Protein AF-A0A397IQ13-F1 (afdb_monomer)

Solvent-accessible surface area (backbone atoms only — not comparable to full-atom values): 12446 Å² total; per-residue (Å²): 133,84,69,50,81,46,83,57,78,49,72,48,77,44,70,71,43,67,67,48,73,55,72,50,67,60,26,47,43,45,46,42,34,41,39,31,49,30,30,47,30,38,40,44,36,39,45,32,33,44,33,38,36,45,34,43,37,31,51,30,29,46,29,39,37,43,34,40,47,32,28,45,33,36,35,43,35,42,37,31,48,31,28,52,28,39,37,43,32,40,50,31,24,45,32,35,38,42,33,43,39,29,50,31,27,49,31,38,36,44,36,42,30,46,27,46,34,38,40,40,38,41,39,28,50,31,29,48,29,41,34,46,35,40,36,45,21,47,33,38,36,41,36,40,38,28,52,31,26,48,29,40,37,42,35,42,33,46,22,46,31,36,38,41,36,41,39,27,50,32,28,48,30,41,35,45,34,41,35,35,21,49,33,35,40,38,37,39,39,27,50,31,32,49,31,39,35,44,33,37,38,44,23,53,32,45,37,54,35,52,46,48,79,40,58,80,39,60,45,75,50,71,50,64,81,80,53,78,61,79,59,74,75,68,99,62,87,83,88,90,86,73,75,72,62,53,59,60,32,56,50,50,47,52,51,48,54,49,49,54,48,54,64,59,53,73,76,76,121

Secondary structure (DSSP, 8-state):
----------EEEEEEEEEEEEEESS-SEEE-EEEEEEEEEEEEEE-S-SEEE--EEEEEEEEEEEEESSEEEEE--EEEEEEEEEE--BSSEEEEEE-EEEEEEEEEE--EEEEEEEEEEEEEEEEEEEE--EEEEEEEEEEEEEEEEEEEE--EEEEEEEEEEEEEEEEEEEE--EEEEEEEEEEEEEEEEEEEEE-EES-SEEEEEEEEEEEEEEEE--BS-SEE-----SS-------SHHHHHHHHHHHHHHHHHHHHHHTT--

pLDDT: mean 75.39, std 17.6, range [30.2, 96.25]

Organism: NCBI:txid1348612

Structure (mmCIF, N/CA/C/O backbone):
data_AF-A0A397IQ13-F1
#
_entry.id   AF-A0A397IQ13-F1
#
loop_
_atom_site.group_PDB
_atom_site.id
_atom_site.type_symbol
_atom_site.label_atom_id
_atom_site.label_alt_id
_atom_site.label_comp_id
_atom_site.label_asym_id
_atom_site.label_entity_id
_atom_site.label_seq_id
_atom_site.pdbx_PDB_ins_code
_atom_site.Cartn_x
_atom_site.Cartn_y
_atom_site.Cartn_z
_atom_site.occupancy
_atom_site.B_iso_or_equiv
_atom_site.auth_seq_id
_atom_site.auth_comp_id
_atom_site.auth_asym_id
_atom_site.auth_atom_id
_atom_site.pdbx_PDB_model_num
ATOM 1 N N . MET A 1 1 ? 31.324 -14.480 13.836 1.00 34.31 1 MET A N 1
ATOM 2 C CA . MET A 1 1 ? 31.758 -13.918 12.537 1.00 34.31 1 MET A CA 1
ATOM 3 C C . MET A 1 1 ? 31.784 -12.412 12.698 1.00 34.31 1 MET A C 1
ATOM 5 O O . MET A 1 1 ? 30.753 -11.866 13.058 1.00 34.31 1 MET A O 1
ATOM 9 N N . SER A 1 2 ? 32.939 -11.759 12.556 1.00 32.41 2 SER A N 1
ATOM 10 C CA . SER A 1 2 ? 33.020 -10.298 12.670 1.00 32.41 2 SER A CA 1
ATOM 11 C C . SER A 1 2 ? 32.384 -9.666 11.431 1.00 32.41 2 SER A C 1
ATOM 13 O O . SER A 1 2 ? 32.898 -9.872 10.328 1.00 32.41 2 SER A O 1
ATOM 15 N N . CYS A 1 3 ? 31.282 -8.930 11.594 1.00 36.88 3 CYS A N 1
ATOM 16 C CA . CYS A 1 3 ? 30.814 -8.016 10.554 1.00 36.88 3 CYS A CA 1
ATOM 17 C C . CYS A 1 3 ? 31.959 -7.044 10.256 1.00 36.88 3 CYS A C 1
ATOM 19 O O . CYS A 1 3 ? 32.481 -6.404 11.167 1.00 36.88 3 CYS A O 1
ATOM 21 N N . LYS A 1 4 ? 32.406 -6.997 9.001 1.00 39.75 4 LYS A N 1
ATOM 22 C CA . LYS A 1 4 ? 33.283 -5.918 8.552 1.00 39.75 4 LYS A CA 1
ATOM 23 C C . LYS A 1 4 ? 32.436 -4.648 8.456 1.00 39.75 4 LYS A C 1
ATOM 25 O O . LYS A 1 4 ? 31.264 -4.714 8.089 1.00 39.75 4 LYS A O 1
ATOM 30 N N . GLU A 1 5 ? 33.030 -3.507 8.777 1.00 38.97 5 GLU A N 1
ATOM 31 C CA . GLU A 1 5 ? 32.502 -2.202 8.382 1.00 38.97 5 GLU A CA 1
ATOM 32 C C . GLU A 1 5 ? 32.547 -2.114 6.847 1.00 38.97 5 GLU A C 1
ATOM 34 O O . GLU A 1 5 ? 33.545 -1.689 6.272 1.00 38.97 5 GLU A O 1
ATOM 39 N 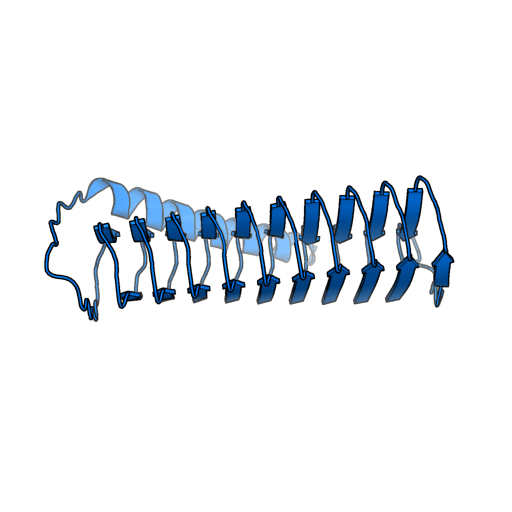N . CYS A 1 6 ? 31.497 -2.565 6.158 1.00 42.38 6 CYS A N 1
ATOM 40 C CA . CYS A 1 6 ? 31.242 -2.114 4.793 1.00 42.38 6 CYS A CA 1
ATOM 41 C C . CYS A 1 6 ? 30.723 -0.679 4.909 1.00 42.38 6 CYS A C 1
ATOM 43 O O . CYS A 1 6 ? 29.552 -0.462 5.189 1.00 42.38 6 CYS A O 1
ATOM 45 N N . TYR A 1 7 ? 31.614 0.306 4.795 1.00 43.72 7 TYR A N 1
ATOM 46 C CA . TYR A 1 7 ? 31.248 1.715 4.626 1.00 43.72 7 TYR A CA 1
ATOM 47 C C . TYR A 1 7 ? 31.183 2.010 3.121 1.00 43.72 7 TYR A C 1
ATOM 49 O O . TYR A 1 7 ? 31.922 2.842 2.597 1.00 43.72 7 TYR A O 1
ATOM 57 N N . GLU A 1 8 ? 30.371 1.249 2.393 1.00 48.31 8 GLU A N 1
ATOM 58 C CA . GLU A 1 8 ? 30.240 1.376 0.943 1.00 48.31 8 GLU A CA 1
ATOM 59 C C . GLU A 1 8 ? 29.097 2.355 0.653 1.00 48.31 8 GLU A C 1
ATOM 61 O O . GLU A 1 8 ? 27.919 2.030 0.716 1.00 48.31 8 GLU A O 1
ATOM 66 N N . ARG A 1 9 ? 29.457 3.623 0.407 1.00 52.84 9 ARG A N 1
ATOM 67 C CA . ARG A 1 9 ? 28.566 4.571 -0.276 1.00 52.84 9 ARG A CA 1
ATOM 68 C C . ARG A 1 9 ? 28.577 4.216 -1.756 1.00 52.84 9 ARG A C 1
ATOM 70 O O . ARG A 1 9 ? 29.294 4.853 -2.530 1.00 52.84 9 ARG A O 1
ATOM 77 N N . GLU A 1 10 ? 27.814 3.208 -2.138 1.00 60.75 10 GLU A N 1
ATOM 78 C CA . GLU A 1 10 ? 27.641 2.869 -3.543 1.00 60.75 10 GLU A CA 1
ATOM 79 C C . GLU A 1 10 ? 26.437 3.634 -4.088 1.00 60.75 10 GLU A C 1
ATOM 81 O O . GLU A 1 10 ? 25.304 3.518 -3.624 1.00 60.75 10 GLU A O 1
ATOM 86 N N . ARG A 1 11 ? 26.732 4.548 -5.018 1.00 69.06 11 ARG A N 1
ATOM 87 C CA . ARG A 1 11 ? 25.726 5.269 -5.788 1.00 69.06 11 ARG A CA 1
ATOM 88 C C . ARG A 1 11 ? 25.732 4.688 -7.185 1.00 69.06 11 ARG A C 1
ATOM 90 O O . ARG A 1 11 ? 26.715 4.857 -7.907 1.00 69.06 11 ARG A O 1
ATOM 97 N N . ILE A 1 12 ? 24.628 4.075 -7.571 1.00 73.38 12 ILE A N 1
ATOM 98 C CA . ILE A 1 12 ? 24.448 3.552 -8.920 1.00 73.38 12 ILE A CA 1
ATOM 99 C C . ILE A 1 12 ? 23.629 4.554 -9.695 1.00 73.38 12 ILE A C 1
ATOM 101 O O . ILE A 1 12 ? 22.568 4.981 -9.252 1.00 73.38 12 ILE A O 1
ATOM 105 N N . SER A 1 13 ? 24.148 4.946 -10.852 1.00 78.44 13 SER A N 1
ATOM 106 C CA . SER A 1 13 ? 23.435 5.792 -11.793 1.00 78.44 13 SER A CA 1
ATOM 107 C C . SER A 1 13 ? 23.392 5.099 -13.149 1.00 78.44 13 SER A C 1
ATOM 109 O O . SER A 1 13 ? 24.434 4.702 -13.673 1.00 78.44 13 SER A O 1
ATOM 111 N N . CYS A 1 14 ? 22.190 4.917 -13.692 1.00 75.88 14 CYS A N 1
ATOM 112 C CA . CYS A 1 14 ? 21.947 4.229 -14.957 1.00 75.88 14 CYS A CA 1
ATOM 113 C C . CYS A 1 14 ? 20.937 4.970 -15.831 1.00 75.88 14 CYS A C 1
ATOM 115 O O . CYS A 1 14 ? 19.880 5.395 -15.375 1.00 75.88 14 CYS A O 1
ATOM 117 N N . ASP A 1 15 ? 21.220 5.053 -17.130 1.00 74.38 15 ASP A N 1
ATOM 118 C CA . ASP A 1 15 ? 20.269 5.618 -18.093 1.00 74.38 15 ASP A CA 1
ATOM 119 C C . ASP A 1 15 ? 19.261 4.576 -18.593 1.00 74.38 15 ASP A C 1
ATOM 121 O O . ASP A 1 15 ? 18.071 4.853 -18.719 1.00 74.38 15 ASP A O 1
ATOM 125 N N . SER A 1 16 ? 19.727 3.358 -18.884 1.00 80.19 16 SER A N 1
ATOM 126 C CA . SER A 1 16 ? 18.872 2.247 -19.299 1.00 80.19 16 SER A CA 1
ATOM 127 C C . SER A 1 16 ? 19.499 0.916 -18.890 1.00 80.19 16 SER A C 1
ATOM 129 O O . SER A 1 16 ? 20.594 0.591 -19.348 1.00 80.19 16 SER A O 1
ATOM 131 N N . CYS A 1 17 ? 18.811 0.119 -18.074 1.00 77.12 17 CYS A N 1
ATOM 132 C CA . CYS A 1 17 ? 19.262 -1.218 -17.674 1.00 77.12 17 CYS A CA 1
ATOM 133 C C . CYS A 1 17 ? 18.112 -2.234 -17.706 1.00 77.12 17 CYS A C 1
ATOM 135 O O . CYS A 1 17 ? 16.947 -1.883 -17.572 1.00 77.12 17 CYS A O 1
ATOM 137 N N . ASN A 1 18 ? 18.420 -3.522 -17.861 1.00 75.25 18 ASN A N 1
ATOM 138 C CA . ASN A 1 18 ? 17.416 -4.558 -17.585 1.00 75.25 18 ASN A CA 1
ATOM 139 C C . ASN A 1 18 ? 17.254 -4.758 -16.071 1.00 75.25 18 ASN A C 1
ATOM 141 O O . ASN A 1 18 ? 16.142 -4.885 -15.569 1.00 75.25 18 ASN A O 1
ATOM 145 N N . ARG A 1 19 ? 18.363 -4.759 -15.330 1.00 75.50 19 ARG A N 1
ATOM 146 C CA . ARG A 1 19 ? 18.368 -4.920 -13.879 1.00 75.50 19 ARG A CA 1
ATOM 147 C C . ARG A 1 19 ? 19.407 -4.006 -13.261 1.00 75.50 19 ARG A C 1
ATOM 149 O O . ARG A 1 19 ? 20.547 -4.002 -13.722 1.00 75.50 19 ARG A O 1
ATOM 156 N N . CYS A 1 20 ? 18.994 -3.278 -12.240 1.00 70.75 20 CYS A N 1
ATOM 157 C CA . CYS A 1 20 ? 19.841 -2.440 -11.417 1.00 70.75 20 CYS A CA 1
ATOM 158 C C . CYS A 1 20 ? 19.629 -2.876 -9.971 1.00 70.75 20 CYS A C 1
ATOM 160 O O . CYS A 1 20 ? 18.503 -2.823 -9.487 1.00 70.75 20 CYS A O 1
ATOM 162 N N . GLN A 1 21 ? 20.661 -3.453 -9.360 1.00 72.12 21 GLN A N 1
ATOM 163 C CA . GLN A 1 21 ? 20.509 -4.150 -8.091 1.00 72.12 21 GLN A CA 1
ATOM 164 C C . GLN A 1 21 ? 21.779 -4.129 -7.266 1.00 72.12 21 GLN A C 1
ATOM 166 O O . GLN A 1 21 ? 22.820 -4.535 -7.787 1.00 72.12 21 GLN A O 1
ATOM 171 N N . GLU A 1 22 ? 21.624 -3.833 -5.980 1.00 68.56 22 GLU A N 1
ATOM 172 C CA . GLU A 1 22 ? 22.616 -4.089 -4.946 1.00 68.56 22 GLU A CA 1
ATOM 173 C C . GLU A 1 22 ? 22.152 -5.069 -3.876 1.00 68.56 22 GLU A C 1
ATOM 175 O O . GLU A 1 22 ? 20.970 -5.370 -3.685 1.00 68.56 22 GLU A O 1
ATOM 180 N N . HIS A 1 23 ? 23.150 -5.674 -3.234 1.00 67.88 23 HIS A N 1
ATOM 181 C CA . HIS A 1 23 ? 22.960 -6.750 -2.274 1.00 67.88 23 HIS A CA 1
ATOM 182 C C . HIS A 1 23 ? 23.942 -6.652 -1.094 1.00 67.88 23 HIS A C 1
ATOM 184 O O . HIS A 1 23 ? 24.990 -7.315 -1.112 1.00 67.88 23 HIS A O 1
ATOM 190 N N . CYS A 1 24 ? 23.577 -5.979 0.006 1.00 65.12 24 CYS A N 1
ATOM 191 C CA . CYS A 1 24 ? 24.320 -6.135 1.264 1.00 65.12 24 CYS A CA 1
ATOM 192 C C . CYS A 1 24 ? 23.915 -7.428 2.005 1.00 65.12 24 CYS A C 1
ATOM 194 O O . CYS A 1 24 ? 22.771 -7.641 2.406 1.00 65.12 24 CYS A O 1
ATOM 196 N N . ARG A 1 25 ? 24.882 -8.322 2.272 1.00 60.12 25 ARG A N 1
ATOM 197 C CA . ARG A 1 25 ? 24.630 -9.555 3.054 1.00 60.12 25 ARG A CA 1
ATOM 198 C C . ARG A 1 25 ? 24.791 -9.394 4.569 1.00 60.12 25 ARG A C 1
ATOM 200 O O . ARG A 1 25 ? 23.992 -9.973 5.296 1.00 60.12 25 ARG A O 1
ATOM 207 N N . CYS A 1 26 ? 25.831 -8.692 5.027 1.00 59.75 26 CYS A N 1
ATOM 208 C CA . CYS A 1 26 ? 26.121 -8.421 6.444 1.00 59.75 26 CYS A CA 1
ATOM 209 C C . CYS A 1 26 ? 26.986 -7.153 6.564 1.00 59.75 26 CYS A C 1
ATOM 211 O O . CYS A 1 26 ? 28.191 -7.223 6.311 1.00 59.75 26 CYS A O 1
ATOM 213 N N . CYS A 1 27 ? 26.406 -6.037 6.997 1.00 64.69 27 CYS A N 1
ATOM 214 C CA . CYS A 1 27 ? 27.096 -4.755 7.177 1.00 64.69 27 CYS A CA 1
ATOM 215 C C . CYS A 1 27 ? 26.746 -4.147 8.547 1.00 64.69 27 CYS A C 1
ATOM 217 O O . CYS A 1 27 ? 25.734 -4.496 9.135 1.00 64.69 27 CYS A O 1
ATOM 219 N N . ILE A 1 28 ? 27.580 -3.267 9.112 1.00 64.19 28 ILE A N 1
ATOM 220 C CA . ILE A 1 28 ? 27.149 -2.481 10.290 1.00 64.19 28 ILE A CA 1
ATOM 221 C C . ILE A 1 28 ? 26.181 -1.391 9.819 1.00 64.19 28 ILE A C 1
ATOM 223 O O . ILE A 1 28 ? 25.089 -1.255 10.363 1.00 64.19 28 ILE A O 1
ATOM 227 N N . LYS A 1 29 ? 26.554 -0.678 8.752 1.00 69.62 29 LYS A N 1
ATOM 228 C CA . LYS A 1 29 ? 25.729 0.338 8.101 1.00 69.62 29 LYS A CA 1
ATOM 229 C C . LYS A 1 29 ? 25.641 0.052 6.605 1.00 69.62 29 LYS A C 1
ATOM 231 O O . LYS A 1 29 ? 26.678 -0.161 5.988 1.00 69.62 29 LYS A O 1
ATOM 236 N N . CYS A 1 30 ? 24.439 0.064 6.047 1.00 70.44 30 CYS A N 1
ATOM 237 C CA . CYS A 1 30 ? 24.167 0.086 4.611 1.00 70.44 30 CYS A CA 1
ATOM 238 C C . CYS A 1 30 ? 23.636 1.482 4.262 1.00 70.44 30 CYS A C 1
ATOM 240 O O . CYS A 1 30 ? 22.788 2.012 4.980 1.00 70.44 30 CYS A O 1
ATOM 242 N N . ASN A 1 31 ? 24.184 2.112 3.225 1.00 75.50 31 ASN A N 1
ATOM 243 C CA . ASN A 1 31 ? 23.712 3.406 2.737 1.00 75.50 31 ASN A CA 1
ATOM 244 C C . ASN A 1 31 ? 23.807 3.428 1.209 1.00 75.50 31 ASN A C 1
ATOM 246 O O . ASN A 1 31 ? 24.732 4.025 0.640 1.00 75.50 31 ASN A O 1
ATOM 250 N N . GLU A 1 32 ? 22.857 2.750 0.584 1.00 75.81 32 GLU A N 1
ATOM 251 C CA . GLU A 1 32 ? 22.798 2.500 -0.851 1.00 75.81 32 GLU A CA 1
ATOM 252 C C . GLU A 1 32 ? 21.866 3.514 -1.534 1.00 75.81 32 GLU A C 1
ATOM 254 O O . GLU A 1 32 ? 20.919 4.047 -0.944 1.00 75.81 32 GLU A O 1
ATOM 259 N N . ARG A 1 33 ? 22.199 3.885 -2.774 1.00 82.31 33 ARG A N 1
ATOM 260 C CA . ARG A 1 33 ? 21.382 4.809 -3.568 1.00 82.31 33 ARG A CA 1
ATOM 261 C C . ARG A 1 33 ? 21.412 4.425 -5.036 1.00 82.31 33 ARG A C 1
ATOM 263 O O . ARG A 1 33 ? 22.447 4.576 -5.690 1.00 82.31 33 ARG A O 1
ATOM 270 N N . VAL A 1 34 ? 20.249 4.084 -5.574 1.00 81.12 34 VAL A N 1
ATOM 271 C CA . VAL A 1 34 ? 20.057 3.796 -6.997 1.00 81.12 34 VAL A CA 1
ATOM 272 C C . VAL A 1 34 ? 19.310 4.945 -7.657 1.00 81.12 34 VAL A C 1
ATOM 274 O O . VAL A 1 34 ? 18.259 5.380 -7.196 1.00 81.12 34 VAL A O 1
ATOM 277 N N . GLU A 1 35 ? 19.856 5.452 -8.754 1.00 83.06 35 GLU A N 1
ATOM 278 C CA . GLU A 1 35 ? 19.228 6.446 -9.620 1.00 83.06 35 GLU A CA 1
ATOM 279 C C . GLU A 1 35 ? 19.152 5.881 -11.037 1.00 83.06 35 GLU A C 1
ATOM 281 O O . GLU A 1 35 ? 20.184 5.718 -11.690 1.00 83.06 35 GLU A O 1
ATOM 286 N N . CYS A 1 36 ? 17.948 5.580 -11.527 1.00 79.62 36 CYS A N 1
ATOM 287 C CA . CYS A 1 36 ? 17.777 5.024 -12.866 1.00 79.62 36 CYS A CA 1
ATOM 288 C C . CYS A 1 36 ? 16.728 5.738 -13.712 1.00 79.62 36 CYS A C 1
ATOM 290 O O . CYS A 1 36 ? 15.579 5.860 -13.310 1.00 79.62 36 CYS A O 1
ATOM 292 N N . ASN A 1 37 ? 17.065 6.111 -14.943 1.00 78.50 37 ASN A N 1
ATOM 293 C CA . ASN A 1 37 ? 16.077 6.711 -15.845 1.00 78.50 37 ASN A CA 1
ATOM 294 C C . ASN A 1 37 ? 15.114 5.644 -16.403 1.00 78.50 37 ASN A C 1
ATOM 296 O O . ASN A 1 37 ? 13.899 5.825 -16.412 1.00 78.50 37 ASN A O 1
ATOM 300 N N . ARG A 1 38 ? 15.623 4.489 -16.843 1.00 80.81 38 ARG A N 1
ATOM 301 C CA . ARG A 1 38 ? 14.774 3.375 -17.289 1.00 80.81 38 ARG A CA 1
ATOM 302 C C . ARG A 1 38 ? 15.345 2.031 -16.852 1.00 80.81 38 ARG A C 1
ATOM 304 O O . ARG A 1 38 ? 16.430 1.653 -17.289 1.00 80.81 38 ARG A O 1
ATOM 311 N N . CYS A 1 39 ? 14.604 1.277 -16.051 1.00 78.50 39 CYS A N 1
ATOM 312 C CA . CYS A 1 39 ? 14.952 -0.103 -15.720 1.00 78.50 39 CYS A CA 1
ATOM 313 C C . CYS A 1 39 ? 13.784 -1.046 -16.013 1.00 78.50 39 CYS A C 1
ATOM 315 O O . CYS A 1 39 ? 12.639 -0.626 -16.031 1.00 78.50 39 CYS A O 1
ATOM 317 N N . TYR A 1 40 ? 14.035 -2.330 -16.261 1.00 78.69 40 TYR A N 1
ATOM 318 C CA . TYR A 1 40 ? 12.954 -3.318 -16.124 1.00 78.69 40 TYR A CA 1
ATOM 319 C C . TYR A 1 40 ? 12.781 -3.677 -14.639 1.00 78.69 40 TYR A C 1
ATOM 321 O O . TYR A 1 40 ? 11.670 -3.741 -14.126 1.00 78.69 40 TYR A O 1
ATOM 329 N N . THR A 1 41 ? 13.894 -3.827 -13.917 1.00 82.06 41 THR A N 1
ATOM 330 C CA . THR A 1 41 ? 13.928 -4.115 -12.474 1.00 82.06 41 THR A CA 1
ATOM 331 C C . THR A 1 41 ? 14.954 -3.232 -11.769 1.00 82.06 41 THR A C 1
ATOM 333 O O . THR A 1 41 ? 16.106 -3.166 -12.203 1.00 82.06 41 THR A O 1
ATOM 336 N N . CYS A 1 42 ? 14.538 -2.581 -10.689 1.00 78.06 42 CYS A N 1
ATOM 337 C CA . CYS A 1 42 ? 15.383 -1.852 -9.753 1.00 78.06 42 CYS A CA 1
ATOM 338 C C . CYS A 1 42 ? 15.165 -2.470 -8.359 1.00 78.06 42 CYS A C 1
ATOM 340 O O . CYS A 1 42 ? 14.046 -2.422 -7.856 1.00 78.06 42 CYS A O 1
ATOM 342 N N . GLU A 1 43 ? 16.173 -3.131 -7.788 1.00 78.75 43 GLU A N 1
ATOM 343 C CA . GLU A 1 43 ? 16.021 -3.962 -6.581 1.00 78.75 43 GLU A CA 1
ATOM 344 C C . GLU A 1 43 ? 17.190 -3.783 -5.611 1.00 78.75 43 GLU A C 1
ATOM 346 O O . GLU A 1 43 ? 18.292 -4.209 -5.939 1.00 78.75 43 GLU A O 1
ATOM 351 N N . GLU A 1 44 ? 16.943 -3.296 -4.401 1.00 75.62 44 GLU A N 1
ATOM 352 C CA . GLU A 1 44 ? 17.937 -3.305 -3.321 1.00 75.62 44 GLU A CA 1
ATOM 353 C C . GLU A 1 44 ? 17.561 -4.387 -2.306 1.00 75.62 44 GLU A C 1
ATOM 355 O O . GLU A 1 44 ? 16.390 -4.534 -1.947 1.00 75.62 44 GLU A O 1
ATOM 360 N N . HIS A 1 45 ? 18.530 -5.201 -1.873 1.00 75.31 45 HIS A N 1
ATOM 361 C CA . HIS A 1 45 ? 18.282 -6.144 -0.783 1.00 75.31 45 HIS A CA 1
ATOM 362 C C . HIS A 1 45 ? 19.383 -6.113 0.280 1.00 75.31 45 HIS A C 1
ATOM 364 O O . HIS A 1 45 ? 20.514 -6.558 0.043 1.00 75.31 45 HIS A O 1
ATOM 370 N N . CYS A 1 46 ? 19.005 -5.771 1.511 1.00 70.50 46 CYS A N 1
ATOM 371 C CA . CYS A 1 46 ? 19.858 -5.889 2.684 1.00 70.50 46 CYS A CA 1
ATOM 372 C C . CYS A 1 46 ? 19.409 -7.036 3.597 1.00 70.50 46 CYS A C 1
ATOM 374 O O . CYS A 1 46 ? 18.302 -7.073 4.135 1.00 70.50 46 CYS A O 1
ATOM 376 N N . ARG A 1 47 ? 20.292 -8.016 3.820 1.00 69.31 47 ARG A N 1
ATOM 377 C CA . ARG A 1 47 ? 19.961 -9.187 4.649 1.00 69.31 47 ARG A CA 1
ATOM 378 C C . ARG A 1 47 ? 20.136 -8.935 6.151 1.00 69.31 47 ARG A C 1
ATOM 380 O O . ARG A 1 47 ? 19.271 -9.330 6.926 1.00 69.31 47 ARG A O 1
ATOM 387 N N . CYS A 1 48 ? 21.263 -8.362 6.571 1.00 68.31 48 CYS A N 1
ATOM 388 C CA . CYS A 1 48 ? 21.586 -8.161 7.986 1.00 68.31 48 CYS A CA 1
ATOM 389 C C . CYS A 1 48 ? 22.391 -6.874 8.198 1.00 68.31 48 CYS A C 1
ATOM 391 O O . CYS A 1 48 ? 23.538 -6.800 7.743 1.00 68.31 48 CYS A O 1
ATOM 393 N N . CYS A 1 49 ? 21.849 -5.922 8.960 1.00 70.25 49 CYS A N 1
ATOM 394 C CA . CYS A 1 49 ? 22.563 -4.702 9.326 1.00 70.25 49 CYS A CA 1
ATOM 395 C C . CYS A 1 49 ? 22.244 -4.160 10.727 1.00 70.25 49 CYS A C 1
ATOM 397 O O . CYS A 1 49 ? 21.310 -4.622 11.374 1.00 70.25 49 CYS A O 1
ATOM 399 N N . GLU A 1 50 ? 23.018 -3.204 11.251 1.00 75.25 50 GLU A N 1
ATOM 400 C CA . GLU A 1 50 ? 22.518 -2.393 12.373 1.00 75.25 50 GLU A CA 1
ATOM 401 C C . GLU A 1 50 ? 21.652 -1.255 11.836 1.00 75.25 50 GLU A C 1
ATOM 403 O O . GLU A 1 50 ? 20.524 -1.084 12.290 1.00 75.25 50 GLU A O 1
ATOM 408 N N . GLU A 1 51 ? 22.148 -0.534 10.836 1.00 81.44 51 GLU A N 1
ATOM 409 C CA . GLU A 1 51 ? 21.452 0.583 10.197 1.00 81.44 51 GLU A CA 1
ATOM 410 C C . GLU A 1 51 ? 21.415 0.381 8.674 1.00 81.44 51 GLU A C 1
ATOM 412 O O . GLU A 1 51 ? 22.465 0.192 8.058 1.00 81.44 51 GLU A O 1
ATOM 417 N N . CYS A 1 52 ? 20.232 0.423 8.063 1.00 80.75 52 CYS A N 1
ATOM 418 C CA . CYS A 1 52 ? 20.035 0.396 6.611 1.00 80.75 52 CYS A CA 1
ATOM 419 C C . CYS A 1 52 ? 19.350 1.692 6.184 1.00 80.75 52 CYS A C 1
ATOM 421 O O . CYS A 1 52 ? 18.342 2.090 6.768 1.00 80.75 52 CYS A O 1
ATOM 423 N N . TYR A 1 53 ? 19.937 2.345 5.187 1.00 83.56 53 TYR A N 1
ATOM 424 C CA . TYR A 1 53 ? 19.392 3.507 4.507 1.00 83.56 53 TYR A CA 1
ATOM 425 C C . TYR A 1 53 ? 19.429 3.228 3.008 1.00 83.56 53 TYR A C 1
ATOM 427 O O . TYR A 1 53 ? 20.472 3.394 2.374 1.00 83.56 53 TYR A O 1
ATOM 435 N N . GLU A 1 54 ? 18.305 2.805 2.454 1.00 81.00 54 GLU A N 1
ATOM 436 C CA . GLU A 1 54 ? 18.152 2.515 1.032 1.00 81.00 54 GLU A CA 1
ATOM 437 C C . GLU A 1 54 ? 17.333 3.630 0.377 1.00 81.00 54 GLU A C 1
ATOM 439 O O . GLU A 1 54 ? 16.505 4.303 1.002 1.00 81.00 54 GLU A O 1
ATOM 444 N N . ARG A 1 55 ? 17.683 3.950 -0.870 1.00 86.50 55 ARG A N 1
ATOM 445 C CA . ARG A 1 55 ? 16.912 4.897 -1.670 1.00 86.50 55 ARG A CA 1
ATOM 446 C C . ARG A 1 55 ? 17.003 4.555 -3.142 1.00 86.50 55 ARG A C 1
ATOM 448 O O . ARG A 1 55 ? 18.022 4.845 -3.782 1.00 86.50 55 ARG A O 1
ATOM 455 N N . ILE A 1 56 ? 15.893 4.110 -3.703 1.00 84.81 56 ILE A N 1
ATOM 456 C CA . ILE A 1 56 ? 15.697 3.996 -5.144 1.00 84.81 56 ILE A CA 1
ATOM 457 C C . ILE A 1 56 ? 14.991 5.248 -5.681 1.00 84.81 56 ILE A C 1
ATOM 459 O O . ILE A 1 56 ? 13.952 5.683 -5.192 1.00 84.81 56 ILE A O 1
ATOM 463 N N . SER A 1 57 ? 15.541 5.833 -6.741 1.00 87.75 57 SER A N 1
ATOM 464 C CA . SER A 1 57 ? 14.893 6.866 -7.549 1.00 87.75 57 SER A CA 1
ATOM 465 C C . SER A 1 57 ? 14.850 6.397 -8.997 1.00 87.75 57 SER A C 1
ATOM 467 O O . SER A 1 57 ? 15.907 6.197 -9.599 1.00 87.75 57 SER A O 1
ATOM 469 N N . CYS A 1 58 ? 13.658 6.242 -9.574 1.00 83.81 58 CYS A N 1
ATOM 470 C CA . CYS A 1 58 ? 13.512 5.791 -10.955 1.00 83.81 58 CYS A CA 1
ATOM 471 C C . CYS A 1 58 ? 12.487 6.590 -11.771 1.00 83.81 58 CYS A C 1
ATOM 473 O O . CYS A 1 58 ? 11.364 6.777 -11.322 1.00 83.81 58 CYS A O 1
ATOM 475 N N . ASP A 1 59 ? 12.808 7.007 -12.999 1.00 86.75 59 ASP A N 1
ATOM 476 C CA . ASP A 1 59 ? 11.791 7.654 -13.846 1.00 86.75 59 ASP A CA 1
ATOM 477 C C . ASP A 1 59 ? 10.785 6.633 -14.405 1.00 86.75 59 ASP A C 1
ATOM 479 O O . ASP A 1 59 ? 9.588 6.908 -14.465 1.00 86.75 59 ASP A O 1
ATOM 483 N N . SER A 1 60 ? 11.246 5.450 -14.821 1.00 86.31 60 SER A N 1
ATOM 484 C CA . SER A 1 60 ? 10.387 4.386 -15.346 1.00 86.31 60 SER A CA 1
ATOM 485 C C . SER A 1 60 ? 10.956 3.000 -15.036 1.00 86.31 60 SER A C 1
ATOM 487 O O . SER A 1 60 ? 12.031 2.654 -15.533 1.00 86.31 60 SER A O 1
ATOM 489 N N . CYS A 1 61 ? 10.212 2.189 -14.280 1.00 85.31 61 CYS A N 1
ATOM 490 C CA . CYS A 1 61 ? 10.534 0.784 -14.020 1.00 85.31 61 CYS A CA 1
ATOM 491 C C . CYS A 1 61 ? 9.333 -0.135 -14.259 1.00 85.31 61 CYS A C 1
ATOM 493 O O . CYS A 1 61 ? 8.205 0.296 -14.095 1.00 85.31 61 CYS A O 1
ATOM 495 N N . ASP A 1 62 ? 9.522 -1.412 -14.591 1.00 87.50 62 ASP A N 1
ATOM 496 C CA . ASP A 1 62 ? 8.403 -2.363 -14.453 1.00 87.50 62 ASP A CA 1
ATOM 497 C C . ASP A 1 62 ? 8.297 -2.781 -12.976 1.00 87.50 62 ASP A C 1
ATOM 499 O O . ASP A 1 62 ? 7.209 -2.923 -12.420 1.00 87.50 62 ASP A O 1
ATOM 503 N N . ARG A 1 63 ? 9.442 -2.943 -12.298 1.00 86.88 63 ARG A N 1
ATOM 504 C CA . ARG A 1 63 ? 9.507 -3.276 -10.870 1.00 86.88 63 ARG A CA 1
ATOM 505 C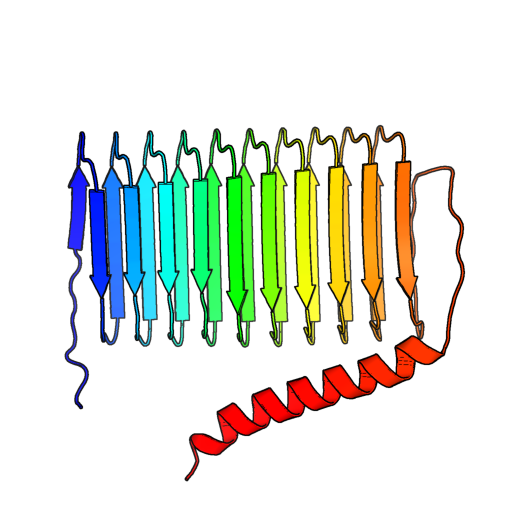 C . ARG A 1 63 ? 10.553 -2.452 -10.138 1.00 86.88 63 ARG A C 1
ATOM 507 O O . ARG A 1 63 ? 11.713 -2.443 -10.546 1.00 86.88 63 ARG A O 1
ATOM 514 N N . CYS A 1 64 ? 10.148 -1.854 -9.028 1.00 85.81 64 CYS A N 1
ATOM 515 C CA . CYS A 1 64 ? 11.015 -1.178 -8.076 1.00 85.81 64 CYS A CA 1
ATOM 516 C C . CYS A 1 64 ? 10.792 -1.801 -6.688 1.00 85.81 64 CYS A C 1
ATOM 518 O O . CYS A 1 64 ? 9.661 -1.793 -6.203 1.00 85.81 64 CYS A O 1
ATOM 520 N N . GLN A 1 65 ? 11.819 -2.413 -6.095 1.00 85.44 65 GLN A N 1
ATOM 521 C CA . GLN A 1 65 ? 11.695 -3.151 -4.834 1.00 85.44 65 GLN A CA 1
ATOM 522 C C . GLN A 1 65 ? 12.842 -2.846 -3.865 1.00 85.44 65 GLN A C 1
ATOM 524 O O . GLN A 1 65 ? 14.000 -2.888 -4.269 1.00 85.44 65 GLN A O 1
ATOM 529 N N . GLU A 1 66 ? 12.521 -2.619 -2.597 1.00 83.19 66 GLU A N 1
ATOM 530 C CA . GLU A 1 66 ? 13.481 -2.630 -1.484 1.00 83.19 66 GLU A CA 1
ATOM 531 C C . GLU A 1 66 ? 13.117 -3.790 -0.540 1.00 83.19 66 GLU A C 1
ATOM 533 O O . GLU A 1 66 ? 11.950 -4.188 -0.429 1.00 83.19 66 GLU A O 1
ATOM 538 N N . HIS A 1 67 ? 14.124 -4.428 0.059 1.00 81.56 67 HIS A N 1
ATOM 539 C CA . HIS A 1 67 ? 13.909 -5.515 1.013 1.00 81.56 67 HIS A CA 1
ATOM 540 C C . HIS A 1 67 ? 14.995 -5.534 2.083 1.00 81.56 67 HIS A C 1
ATOM 542 O O . HIS A 1 67 ? 16.114 -6.012 1.857 1.00 81.56 67 HIS A O 1
ATOM 548 N N . CYS A 1 68 ? 14.606 -5.178 3.301 1.00 79.56 68 CYS A N 1
ATOM 549 C CA . CYS A 1 68 ? 15.406 -5.377 4.494 1.00 79.56 68 CYS A CA 1
ATOM 550 C C . CYS A 1 68 ? 14.955 -6.607 5.301 1.00 79.56 68 CYS A C 1
ATOM 552 O O . CYS A 1 68 ? 13.863 -6.675 5.865 1.00 79.56 68 CYS A O 1
ATOM 554 N N . GLN A 1 69 ? 15.820 -7.612 5.446 1.00 78.56 69 GLN A N 1
ATOM 555 C CA . GLN A 1 69 ? 15.457 -8.814 6.203 1.00 78.56 69 GLN A CA 1
ATOM 556 C C . GLN A 1 69 ? 15.644 -8.666 7.724 1.00 78.56 69 GLN A C 1
ATOM 558 O O . GLN A 1 69 ? 14.784 -9.111 8.487 1.00 78.56 69 GLN A O 1
ATOM 563 N N . CYS A 1 70 ? 16.764 -8.110 8.194 1.00 76.81 70 CYS A N 1
ATOM 564 C CA . CYS A 1 70 ? 17.068 -7.974 9.623 1.00 76.81 70 CYS A CA 1
ATOM 565 C C . CYS A 1 70 ? 17.936 -6.743 9.907 1.00 76.81 70 CYS A C 1
ATOM 567 O O . CYS A 1 70 ? 19.151 -6.809 9.708 1.00 76.81 70 CYS A O 1
ATOM 569 N N . CYS A 1 71 ? 17.362 -5.677 10.472 1.00 75.94 71 CYS A N 1
ATOM 570 C CA . CYS A 1 71 ? 18.140 -4.526 10.936 1.00 75.94 71 CYS A CA 1
ATOM 571 C C . CYS A 1 71 ? 17.713 -4.007 12.316 1.00 75.94 71 CYS A C 1
ATOM 573 O O . CYS A 1 71 ? 16.684 -4.396 12.862 1.00 75.94 71 CYS A O 1
ATOM 575 N N . LYS A 1 72 ? 18.528 -3.164 12.961 1.00 81.25 72 LYS A N 1
ATOM 576 C CA . LYS A 1 72 ? 18.055 -2.426 14.145 1.00 81.25 72 LYS A CA 1
ATOM 577 C C . LYS A 1 72 ? 17.229 -1.229 13.683 1.00 81.25 72 LYS A C 1
ATOM 579 O O . LYS A 1 72 ? 16.111 -1.063 14.158 1.00 81.25 72 LYS A O 1
ATOM 584 N N . GLU A 1 73 ? 17.749 -0.467 12.737 1.00 86.25 73 GLU A N 1
ATOM 585 C CA . GLU A 1 73 ? 17.077 0.659 12.096 1.00 86.25 73 GLU A CA 1
ATOM 586 C C . GLU A 1 73 ? 17.092 0.448 10.580 1.00 86.25 73 GLU A C 1
ATOM 588 O O . GLU A 1 73 ? 18.134 0.130 10.007 1.00 86.25 73 GLU A O 1
ATOM 593 N N . CYS A 1 74 ? 15.933 0.592 9.948 1.00 86.31 74 CYS A N 1
ATOM 594 C CA . CYS A 1 74 ? 15.741 0.483 8.506 1.00 86.31 74 CYS A CA 1
ATOM 595 C C . CYS A 1 74 ? 15.000 1.734 8.023 1.00 86.31 74 CYS A C 1
ATOM 597 O O . CYS A 1 74 ? 14.004 2.139 8.629 1.00 86.31 74 CYS A O 1
ATOM 599 N N . ASN A 1 75 ? 15.534 2.378 6.989 1.00 88.50 75 ASN A N 1
ATOM 600 C CA . ASN A 1 75 ? 14.938 3.524 6.322 1.00 88.50 75 ASN A CA 1
ATOM 601 C C . ASN A 1 75 ? 14.972 3.271 4.814 1.00 88.50 75 ASN A C 1
ATOM 603 O O . ASN A 1 75 ? 16.032 3.391 4.201 1.00 88.50 75 ASN A O 1
ATOM 607 N N . GLU A 1 76 ? 13.823 2.914 4.268 1.00 87.06 76 GLU A N 1
ATOM 608 C CA . GLU A 1 76 ? 13.606 2.582 2.861 1.00 87.06 76 GLU A CA 1
ATOM 609 C C . GLU A 1 76 ? 12.841 3.737 2.201 1.00 87.06 76 GLU A C 1
ATOM 611 O O . GLU A 1 76 ? 12.015 4.409 2.836 1.00 87.06 76 GLU A O 1
ATOM 616 N N . GLN A 1 77 ? 13.233 4.0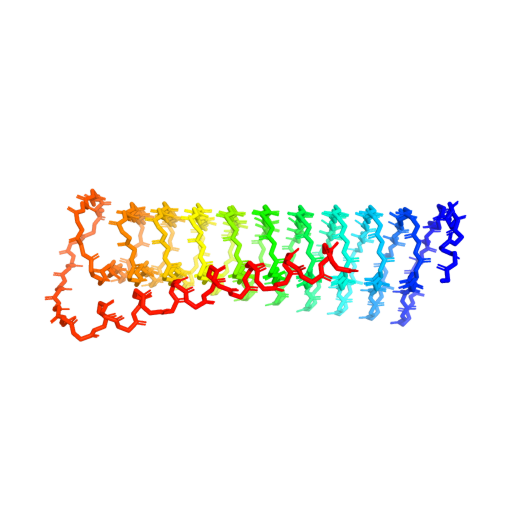89 0.975 1.00 91.44 77 GLN A N 1
ATOM 617 C CA . GLN A 1 77 ? 12.658 5.222 0.248 1.00 91.44 77 GLN A CA 1
ATOM 618 C C . GLN A 1 77 ? 12.665 4.997 -1.259 1.00 91.44 77 GLN A C 1
ATOM 620 O O . GLN A 1 77 ? 13.603 5.410 -1.954 1.00 91.44 77 GLN A O 1
ATOM 625 N N . ILE A 1 78 ? 11.543 4.534 -1.792 1.00 89.75 78 ILE A N 1
ATOM 626 C CA . ILE A 1 78 ? 11.314 4.474 -3.233 1.00 89.75 78 ILE A CA 1
ATOM 627 C C . ILE A 1 78 ? 10.660 5.766 -3.739 1.00 89.75 78 ILE A C 1
ATOM 629 O O . ILE A 1 78 ? 9.609 6.214 -3.275 1.00 89.75 78 ILE A O 1
ATOM 633 N N . ARG A 1 79 ? 11.246 6.360 -4.780 1.00 92.31 79 ARG A N 1
ATOM 634 C CA . ARG A 1 79 ? 10.594 7.374 -5.620 1.00 92.31 79 ARG A CA 1
ATOM 635 C C . ARG A 1 79 ? 10.544 6.905 -7.058 1.00 92.31 79 ARG A C 1
ATOM 637 O O . ARG A 1 79 ? 11.594 6.646 -7.645 1.00 92.31 79 ARG A O 1
ATOM 644 N N . CYS A 1 80 ? 9.351 6.840 -7.640 1.00 87.69 80 CYS A N 1
ATOM 64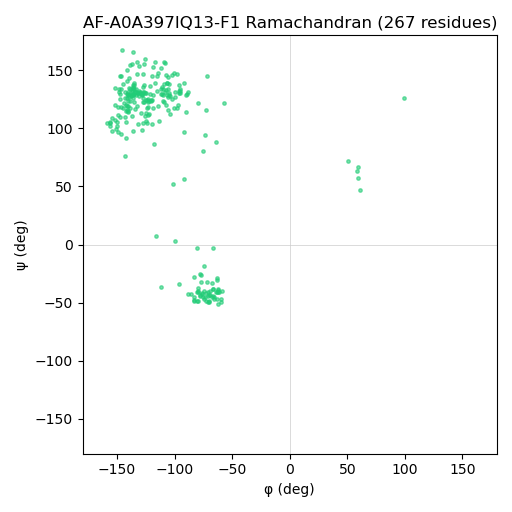5 C CA . CYS A 1 80 ? 9.207 6.450 -9.034 1.00 87.69 80 CYS A CA 1
ATOM 646 C C . CYS A 1 80 ? 8.176 7.280 -9.800 1.00 87.69 80 CYS A C 1
ATOM 648 O O . CYS A 1 80 ? 7.039 7.376 -9.364 1.00 87.69 80 CYS A O 1
ATOM 650 N N . ASN A 1 81 ? 8.508 7.824 -10.974 1.00 89.75 81 ASN A N 1
ATOM 651 C CA . ASN A 1 81 ? 7.477 8.530 -11.753 1.00 89.75 81 ASN A CA 1
ATOM 652 C C . ASN A 1 81 ? 6.491 7.519 -12.368 1.00 89.75 81 ASN A C 1
ATOM 654 O O . ASN A 1 81 ? 5.281 7.727 -12.349 1.00 89.75 81 ASN A O 1
ATOM 658 N N . ARG A 1 82 ? 6.984 6.392 -12.900 1.00 90.06 82 ARG A N 1
ATOM 659 C CA . ARG A 1 82 ? 6.132 5.336 -13.464 1.00 90.06 82 ARG A CA 1
ATOM 660 C C . ARG A 1 82 ? 6.640 3.939 -13.124 1.00 90.06 82 ARG A C 1
ATOM 662 O O . ARG A 1 82 ? 7.714 3.563 -13.594 1.00 90.06 82 ARG A O 1
ATOM 669 N N . CYS A 1 83 ? 5.835 3.151 -12.412 1.00 90.06 83 CYS A N 1
ATOM 670 C CA . CYS A 1 83 ? 6.115 1.734 -12.181 1.00 90.06 83 CYS A CA 1
ATOM 671 C C . CYS A 1 83 ? 4.920 0.808 -12.425 1.00 90.06 83 CYS A C 1
ATOM 673 O O . CYS A 1 83 ? 3.793 1.175 -12.137 1.00 90.06 83 CYS A O 1
ATOM 675 N N . ASP A 1 84 ? 5.120 -0.423 -12.901 1.00 91.50 84 ASP A N 1
ATOM 676 C CA . ASP A 1 84 ? 4.023 -1.409 -12.833 1.00 91.50 84 ASP A CA 1
ATOM 677 C C . ASP A 1 84 ? 3.897 -1.946 -11.396 1.00 91.50 84 ASP A C 1
ATOM 679 O O . ASP A 1 84 ? 2.828 -2.334 -10.920 1.00 91.50 84 ASP A O 1
ATOM 683 N N . THR A 1 85 ? 5.006 -2.037 -10.664 1.00 92.06 85 THR A N 1
ATOM 684 C CA . THR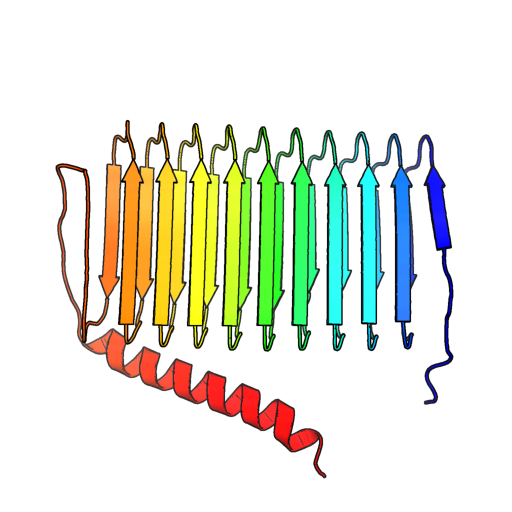 A 1 85 ? 5.011 -2.499 -9.275 1.00 92.06 85 THR A CA 1
ATOM 685 C C . THR A 1 85 ? 6.102 -1.803 -8.472 1.00 92.06 85 THR A C 1
ATOM 687 O O . THR A 1 85 ? 7.276 -1.881 -8.826 1.00 92.06 85 THR A O 1
ATOM 690 N N . CYS A 1 86 ? 5.714 -1.184 -7.362 1.00 90.12 86 CYS A N 1
ATOM 691 C CA . CYS A 1 86 ? 6.612 -0.583 -6.384 1.00 90.12 86 CYS A CA 1
ATOM 692 C C . CYS A 1 86 ? 6.366 -1.229 -5.011 1.00 90.12 86 CYS A C 1
ATOM 694 O O . CYS A 1 86 ? 5.217 -1.274 -4.561 1.00 90.12 86 CYS A O 1
ATOM 696 N N . GLN A 1 87 ? 7.404 -1.807 -4.393 1.00 90.12 87 GLN A N 1
ATOM 697 C CA . GLN A 1 87 ? 7.268 -2.549 -3.134 1.00 90.12 87 GLN A CA 1
ATOM 698 C C . GLN A 1 87 ? 8.415 -2.297 -2.154 1.00 90.12 87 GLN A C 1
ATOM 700 O O . GLN A 1 87 ? 9.568 -2.405 -2.545 1.00 90.12 87 GLN A O 1
ATOM 705 N N . GLU A 1 88 ? 8.095 -2.075 -0.886 1.00 88.25 88 GLU A N 1
ATOM 706 C CA . GLU A 1 88 ? 9.059 -2.097 0.225 1.00 88.25 88 GLU A CA 1
ATOM 707 C C . GLU A 1 88 ? 8.726 -3.274 1.154 1.00 88.25 88 GLU A C 1
ATOM 709 O O . GLU A 1 88 ? 7.570 -3.724 1.230 1.00 88.25 88 GLU A O 1
ATOM 714 N N . HIS A 1 89 ? 9.751 -3.858 1.776 1.00 86.19 89 HIS A N 1
ATOM 715 C CA . HIS A 1 89 ? 9.566 -4.992 2.676 1.00 86.19 89 HIS A CA 1
ATOM 716 C C . HIS A 1 89 ? 10.634 -5.063 3.771 1.00 86.19 89 HIS A C 1
ATOM 718 O O . HIS A 1 89 ? 11.672 -5.695 3.565 1.00 86.19 89 HIS A O 1
ATOM 724 N N . CYS A 1 90 ? 10.337 -4.592 4.988 1.00 84.12 90 CYS A N 1
ATOM 725 C CA . CYS A 1 90 ? 11.098 -4.981 6.180 1.00 84.12 90 CYS A CA 1
ATOM 726 C C . CYS A 1 90 ? 10.520 -6.244 6.858 1.00 84.12 90 CYS A C 1
ATOM 728 O O . CYS A 1 90 ? 9.346 -6.321 7.223 1.00 84.12 90 CYS A O 1
ATOM 730 N N . GLN A 1 91 ? 11.363 -7.249 7.139 1.00 81.06 91 GLN A N 1
ATOM 731 C CA . GLN A 1 91 ? 10.937 -8.473 7.837 1.00 81.06 91 GLN A CA 1
ATOM 732 C C . GLN A 1 91 ? 11.173 -8.486 9.360 1.00 81.06 91 GLN A C 1
ATOM 734 O O . GLN A 1 91 ? 10.424 -9.165 10.070 1.00 81.06 91 GLN A O 1
ATOM 739 N N . CYS A 1 92 ? 12.241 -7.863 9.864 1.00 79.75 92 CYS A N 1
ATOM 740 C CA . CYS A 1 92 ? 12.583 -7.818 11.292 1.00 79.75 92 CYS A CA 1
ATOM 741 C C . CYS A 1 92 ? 13.430 -6.572 11.587 1.00 79.75 92 CYS A C 1
ATOM 743 O O . CYS A 1 92 ? 14.653 -6.601 11.431 1.00 79.75 92 CYS A O 1
ATOM 745 N N . CYS A 1 93 ? 12.796 -5.505 12.069 1.00 80.94 93 CYS A N 1
ATOM 746 C CA . CYS A 1 93 ? 13.470 -4.252 12.409 1.00 80.94 93 CY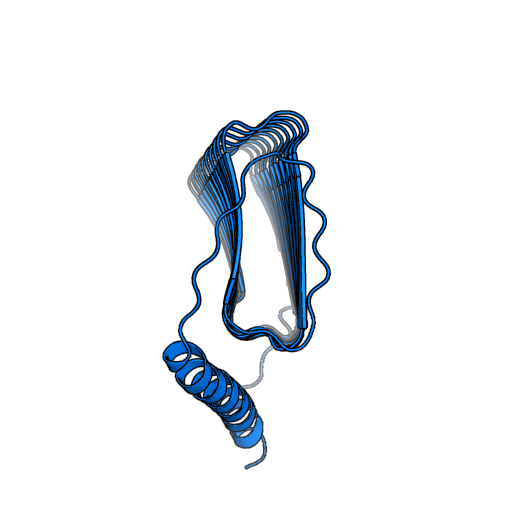S A CA 1
ATOM 747 C C . CYS A 1 93 ? 13.125 -3.820 13.845 1.00 80.94 93 CYS A C 1
ATOM 749 O O . CYS A 1 93 ? 12.012 -4.054 14.298 1.00 80.94 93 CYS A O 1
ATOM 751 N N . LYS A 1 94 ? 14.018 -3.175 14.614 1.00 85.06 94 LYS A N 1
ATOM 752 C CA . LYS A 1 94 ? 13.541 -2.503 15.847 1.00 85.06 94 LYS A CA 1
ATOM 753 C C . LYS A 1 94 ? 12.711 -1.284 15.448 1.00 85.06 94 LYS A C 1
ATOM 755 O O . LYS A 1 94 ? 11.596 -1.134 15.934 1.00 85.06 94 LYS A O 1
ATOM 760 N N . GLU A 1 95 ? 13.248 -0.473 14.553 1.00 89.25 95 GLU A N 1
ATOM 761 C CA . GLU A 1 95 ? 12.586 0.685 13.963 1.00 89.25 95 GLU A CA 1
ATOM 762 C C . GLU A 1 95 ? 12.645 0.563 12.439 1.00 89.25 95 GLU A C 1
ATOM 764 O O . GLU A 1 95 ? 13.710 0.288 11.882 1.00 89.25 95 GLU A O 1
ATOM 769 N N . CYS A 1 96 ? 11.499 0.728 11.788 1.00 90.12 96 CYS A N 1
ATOM 770 C CA . CYS A 1 96 ? 11.345 0.667 10.341 1.00 90.12 96 CYS A CA 1
ATOM 771 C C . CYS A 1 96 ? 10.610 1.920 9.858 1.00 90.12 96 CYS A C 1
ATOM 773 O O . CYS A 1 96 ? 9.570 2.286 10.407 1.00 90.12 96 CYS A O 1
ATOM 775 N N . TYR A 1 97 ? 11.187 2.583 8.864 1.00 91.94 97 TYR A N 1
ATOM 776 C CA . TYR A 1 97 ? 10.622 3.754 8.215 1.00 91.94 97 TYR A CA 1
ATOM 777 C C . TYR A 1 97 ? 10.606 3.487 6.713 1.00 91.94 97 TYR A C 1
ATOM 779 O O . TYR A 1 97 ? 11.657 3.549 6.082 1.00 91.94 97 TYR A O 1
ATOM 787 N N . GLU A 1 98 ? 9.431 3.199 6.175 1.00 91.19 98 GLU A N 1
ATOM 788 C CA . GLU A 1 98 ? 9.201 2.894 4.760 1.00 91.19 98 GLU A CA 1
ATOM 789 C C . GLU A 1 98 ? 8.493 4.097 4.114 1.00 91.19 98 GLU A C 1
ATOM 791 O O . GLU A 1 98 ? 7.678 4.786 4.751 1.00 91.19 98 GLU A O 1
ATOM 796 N N . ARG A 1 99 ? 8.886 4.453 2.888 1.00 94.88 99 ARG A N 1
ATOM 797 C CA . ARG A 1 99 ? 8.229 5.527 2.142 1.00 94.88 99 ARG A CA 1
ATOM 798 C C . ARG A 1 99 ? 8.320 5.327 0.642 1.00 94.88 99 ARG A C 1
ATOM 800 O O . ARG A 1 99 ? 9.281 5.776 0.007 1.00 94.88 99 ARG A O 1
ATOM 807 N N . ILE A 1 100 ? 7.184 4.965 0.066 1.00 94.25 100 ILE A N 1
ATOM 808 C CA . ILE A 1 100 ? 6.984 4.977 -1.377 1.00 94.25 100 ILE A CA 1
ATOM 809 C C . ILE A 1 100 ? 6.292 6.266 -1.847 1.00 94.25 100 ILE A C 1
ATOM 811 O O . ILE A 1 100 ? 5.233 6.665 -1.362 1.00 94.25 100 ILE A O 1
ATOM 815 N N . SER A 1 101 ? 6.867 6.911 -2.863 1.00 95.38 101 SER A N 1
ATOM 816 C CA . SER A 1 101 ? 6.242 8.008 -3.611 1.00 95.38 101 SER A CA 1
ATOM 817 C C . SER A 1 101 ? 6.197 7.663 -5.095 1.00 95.38 101 SER A C 1
ATOM 819 O O . SER A 1 101 ? 7.252 7.435 -5.695 1.00 95.38 101 SER A O 1
ATOM 821 N N . CYS A 1 102 ? 5.010 7.658 -5.705 1.00 93.31 102 CYS A N 1
ATOM 822 C CA . CYS A 1 102 ? 4.868 7.405 -7.139 1.00 93.31 102 CYS A CA 1
ATOM 823 C C . CYS A 1 102 ? 3.915 8.368 -7.851 1.00 93.31 102 CYS A C 1
ATOM 825 O O . CYS A 1 102 ? 2.827 8.611 -7.351 1.00 93.31 102 CYS A O 1
ATOM 827 N N . ASP A 1 103 ? 4.246 8.832 -9.057 1.00 94.75 103 ASP A N 1
ATOM 828 C CA . ASP A 1 103 ? 3.256 9.589 -9.848 1.00 94.75 103 ASP A CA 1
ATOM 829 C C . ASP A 1 103 ? 2.231 8.612 -10.459 1.00 94.75 103 ASP A C 1
ATOM 831 O O . ASP A 1 103 ? 1.022 8.827 -10.432 1.00 94.75 103 ASP A O 1
ATOM 835 N N . SER A 1 104 ? 2.693 7.476 -10.990 1.00 92.88 104 SER A N 1
ATOM 836 C CA . SER A 1 104 ? 1.822 6.447 -11.560 1.00 92.88 104 SER A CA 1
ATOM 837 C C . SER A 1 104 ? 2.323 5.045 -11.238 1.00 92.88 104 SER A C 1
ATOM 839 O O . SER A 1 104 ? 3.474 4.710 -11.527 1.00 92.88 104 SER A O 1
ATOM 841 N N . CYS A 1 105 ? 1.452 4.215 -10.656 1.00 93.00 105 CYS A N 1
ATOM 842 C CA . CYS A 1 105 ? 1.787 2.836 -10.332 1.00 93.00 105 CYS A CA 1
ATOM 843 C C . CYS A 1 105 ? 0.615 1.854 -10.435 1.00 93.00 105 CYS A C 1
ATOM 845 O O . CYS A 1 105 ? -0.402 2.050 -9.778 1.00 93.00 105 CYS A O 1
ATOM 847 N N . ASP A 1 106 ? 0.742 0.723 -11.137 1.00 93.94 106 ASP A N 1
ATOM 848 C CA . ASP A 1 106 ? -0.344 -0.275 -11.097 1.00 93.94 106 ASP A CA 1
ATOM 849 C C . ASP A 1 106 ? -0.479 -0.885 -9.685 1.00 93.94 106 ASP A C 1
ATOM 851 O O . ASP A 1 106 ? -1.587 -1.160 -9.205 1.00 93.94 106 ASP A O 1
ATOM 855 N N . ARG A 1 107 ? 0.642 -1.124 -8.987 1.00 94.69 107 ARG A N 1
ATOM 856 C CA . ARG A 1 107 ? 0.665 -1.741 -7.648 1.00 94.69 107 ARG A CA 1
ATOM 857 C C . ARG A 1 107 ? 1.730 -1.157 -6.728 1.00 94.69 107 ARG A C 1
ATOM 859 O O . ARG A 1 107 ? 2.901 -1.496 -6.862 1.00 94.69 107 ARG A O 1
ATOM 866 N N . CYS A 1 108 ? 1.297 -0.415 -5.719 1.00 93.62 108 CYS A N 1
ATOM 867 C CA . CYS A 1 108 ? 2.153 0.084 -4.649 1.00 93.62 108 CYS A CA 1
ATOM 868 C C . CYS A 1 108 ? 1.902 -0.696 -3.354 1.00 93.62 108 CYS A C 1
ATOM 870 O O . CYS A 1 108 ? 0.739 -0.847 -2.959 1.00 93.62 108 CYS A O 1
ATOM 872 N N . GLN A 1 109 ? 2.947 -1.251 -2.732 1.00 93.44 109 GLN A N 1
ATOM 873 C CA . GLN A 1 109 ? 2.810 -2.040 -1.502 1.00 93.44 109 GLN A CA 1
ATOM 874 C C . GLN A 1 109 ? 3.948 -1.795 -0.515 1.00 93.44 109 GLN A C 1
ATOM 876 O O . GLN A 1 109 ? 5.101 -1.964 -0.878 1.00 93.44 109 GLN A O 1
ATOM 881 N N . GLU A 1 110 ? 3.617 -1.511 0.733 1.00 91.12 110 GLU A N 1
ATOM 882 C CA . GLU A 1 110 ? 4.556 -1.576 1.858 1.00 91.12 110 GLU A CA 1
ATOM 883 C C . GLU A 1 110 ? 4.199 -2.794 2.712 1.00 91.12 110 GLU A C 1
ATOM 885 O O . GLU A 1 110 ? 3.035 -3.229 2.759 1.00 91.12 110 GLU A O 1
ATOM 890 N N . HIS A 1 111 ? 5.214 -3.429 3.295 1.00 88.69 111 HIS A N 1
ATOM 891 C CA . HIS A 1 111 ? 5.007 -4.595 4.143 1.00 88.69 111 HIS A CA 1
ATOM 892 C C . HIS A 1 111 ? 6.088 -4.668 5.211 1.00 88.69 111 HIS A C 1
ATOM 894 O O . HIS A 1 111 ? 7.134 -5.280 4.977 1.00 88.69 111 HIS A O 1
ATOM 900 N N . CYS A 1 112 ? 5.754 -4.273 6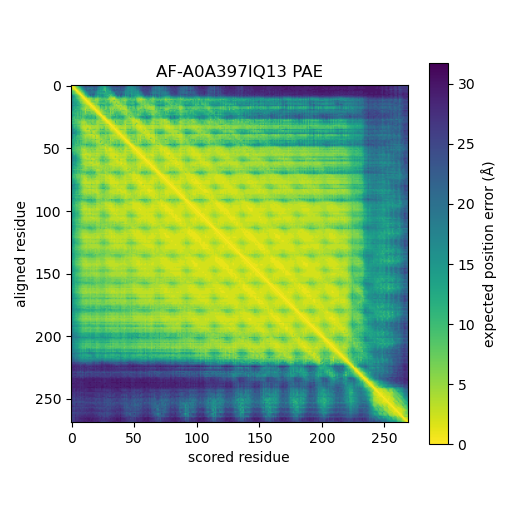.436 1.00 85.56 112 CYS A N 1
ATOM 901 C CA . CYS A 1 112 ? 6.579 -4.547 7.604 1.00 85.56 112 CYS A CA 1
ATOM 902 C C . CYS A 1 112 ? 6.120 -5.800 8.382 1.00 85.56 112 CYS A C 1
ATOM 904 O O . CYS A 1 112 ? 4.936 -6.049 8.645 1.00 85.56 112 CYS A O 1
ATOM 906 N N . ARG A 1 113 ? 7.076 -6.630 8.813 1.00 85.12 113 ARG A N 1
ATOM 907 C CA . ARG A 1 113 ? 6.861 -7.691 9.811 1.00 85.12 113 ARG A CA 1
ATOM 908 C C . ARG A 1 113 ? 7.738 -7.466 11.033 1.00 85.12 113 ARG A C 1
ATOM 910 O O . ARG A 1 113 ? 8.898 -7.097 10.925 1.00 85.12 113 ARG A O 1
ATOM 917 N N . CYS A 1 114 ? 7.197 -7.820 12.194 1.00 83.38 114 CYS A N 1
ATOM 918 C CA . CYS A 1 114 ? 7.928 -8.006 13.444 1.00 83.38 114 CYS A CA 1
ATOM 919 C C . CYS A 1 114 ? 8.837 -6.824 13.800 1.00 83.38 114 CYS A C 1
ATOM 921 O O . CYS A 1 114 ? 10.066 -6.935 13.759 1.00 83.38 114 CYS A O 1
ATOM 923 N N . CYS A 1 115 ? 8.218 -5.718 14.204 1.00 82.75 115 CYS A N 1
ATOM 924 C CA . CYS A 1 115 ? 8.924 -4.505 14.574 1.00 82.75 115 CYS A CA 1
ATOM 925 C C . CYS A 1 115 ? 8.572 -3.991 15.968 1.00 82.75 115 CYS A C 1
ATOM 927 O O . CYS A 1 115 ? 7.535 -4.329 16.537 1.00 82.75 115 CYS A O 1
ATOM 929 N N . LYS A 1 116 ? 9.427 -3.161 16.571 1.00 86.12 116 LYS A N 1
ATOM 930 C CA . LYS A 1 116 ? 8.985 -2.402 17.752 1.00 86.12 116 LYS A CA 1
ATOM 931 C C . LYS A 1 116 ? 8.181 -1.188 17.296 1.00 86.12 116 LYS A C 1
ATOM 933 O O . LYS A 1 116 ? 7.088 -0.978 17.811 1.00 86.12 116 LYS A O 1
ATOM 938 N N . GLU A 1 117 ? 8.707 -0.440 16.339 1.00 90.06 117 GLU A N 1
ATOM 939 C CA . GLU A 1 117 ? 8.084 0.750 15.762 1.00 90.06 117 GLU A CA 1
ATOM 940 C C . GLU A 1 117 ? 8.174 0.688 14.231 1.00 90.06 117 GLU A C 1
ATOM 942 O O . GLU A 1 117 ? 9.236 0.368 13.691 1.00 90.06 117 GLU A O 1
ATOM 947 N N . CYS A 1 118 ? 7.064 0.981 13.556 1.00 91.75 118 CYS A N 1
ATOM 948 C CA . CYS A 1 118 ? 6.959 1.084 12.099 1.00 91.75 118 CYS A CA 1
ATOM 949 C C . CYS A 1 118 ? 6.192 2.364 11.726 1.00 91.75 118 CYS A C 1
ATOM 951 O O . CYS A 1 118 ? 5.140 2.639 12.309 1.00 91.75 118 CYS A O 1
ATOM 953 N N . ASP A 1 119 ? 6.747 3.149 10.799 1.00 93.69 119 ASP A N 1
ATOM 954 C CA . ASP A 1 119 ? 6.092 4.282 10.122 1.00 93.69 119 ASP A CA 1
ATOM 955 C C . ASP A 1 119 ? 6.176 4.024 8.611 1.00 93.69 119 ASP A C 1
ATOM 957 O O . ASP A 1 119 ? 7.247 4.154 8.019 1.00 93.69 119 ASP A O 1
ATOM 961 N N . GLU A 1 120 ? 5.050 3.623 8.032 1.00 93.38 120 GLU A N 1
ATOM 962 C CA . GLU A 1 120 ? 4.841 3.285 6.619 1.00 93.38 120 GLU A CA 1
ATOM 963 C C . GLU A 1 120 ? 4.079 4.441 5.949 1.00 93.38 120 GLU A C 1
ATOM 965 O O . GLU A 1 120 ? 3.084 4.952 6.491 1.00 93.38 120 GLU A O 1
ATOM 970 N N . ARG A 1 121 ? 4.563 4.922 4.798 1.00 96.19 121 ARG A N 1
ATOM 971 C CA . ARG A 1 121 ? 3.976 6.066 4.090 1.00 96.19 121 ARG A CA 1
ATOM 972 C C . ARG A 1 121 ? 3.999 5.900 2.584 1.00 96.19 121 ARG A C 1
ATOM 974 O O . ARG A 1 121 ? 4.971 6.273 1.929 1.00 96.19 121 ARG A O 1
ATOM 981 N N . ILE A 1 122 ? 2.827 5.615 2.033 1.00 95.88 122 ILE A N 1
ATOM 982 C CA . ILE A 1 122 ? 2.620 5.593 0.591 1.00 95.88 122 ILE A CA 1
ATOM 983 C C . ILE A 1 122 ? 1.958 6.888 0.122 1.00 95.88 122 ILE A C 1
ATOM 985 O O . ILE A 1 122 ? 0.942 7.334 0.661 1.00 95.88 122 ILE A O 1
ATOM 989 N N . SER A 1 123 ? 2.515 7.496 -0.920 1.00 96.25 123 SER A N 1
ATOM 990 C CA . SER A 1 123 ? 1.900 8.604 -1.657 1.00 96.25 123 SER A CA 1
ATOM 991 C C . SER A 1 123 ? 1.880 8.289 -3.150 1.00 96.25 123 SER A C 1
ATOM 993 O O . SER A 1 123 ? 2.930 8.019 -3.732 1.00 96.25 123 SER A O 1
ATOM 995 N N . CYS A 1 124 ? 0.699 8.292 -3.769 1.00 94.88 124 CYS A N 1
ATOM 996 C CA . CYS A 1 124 ? 0.554 8.030 -5.203 1.00 94.88 124 CYS A CA 1
ATOM 997 C C . CYS A 1 124 ? -0.411 9.006 -5.883 1.00 94.88 124 CYS A C 1
ATOM 999 O O . CYS A 1 124 ? -1.562 9.076 -5.467 1.00 94.88 124 CYS A O 1
ATOM 1001 N N . ASP A 1 125 ? -0.028 9.661 -6.979 1.00 95.50 125 ASP A N 1
ATOM 1002 C CA . ASP A 1 125 ? -1.008 10.472 -7.726 1.00 95.50 125 ASP A CA 1
ATOM 1003 C C . ASP A 1 125 ? -2.030 9.544 -8.414 1.00 95.50 125 ASP A C 1
ATOM 1005 O O . ASP A 1 125 ? -3.243 9.745 -8.349 1.00 95.50 125 ASP A O 1
ATOM 1009 N N . SER A 1 126 ? -1.564 8.448 -9.021 1.00 93.81 126 SER A N 1
ATOM 1010 C CA . SER A 1 126 ? -2.437 7.444 -9.633 1.00 93.81 126 SER A CA 1
ATOM 1011 C C . SER A 1 126 ? -1.995 6.014 -9.337 1.00 93.81 126 SER A C 1
ATOM 1013 O O . SER A 1 126 ? -0.850 5.644 -9.607 1.00 93.81 126 SER A O 1
ATOM 1015 N N . CYS A 1 127 ? -2.923 5.182 -8.847 1.00 94.00 127 CYS A N 1
ATOM 1016 C CA . CYS A 1 127 ? -2.716 3.741 -8.751 1.00 94.00 127 CYS A CA 1
ATOM 1017 C C . CYS A 1 127 ? -3.910 2.866 -9.122 1.00 94.00 127 CYS A C 1
ATOM 1019 O O . CYS A 1 127 ? -5.053 3.253 -8.939 1.00 94.00 127 CYS A O 1
ATOM 1021 N N . GLU A 1 128 ? -3.696 1.619 -9.552 1.00 95.00 128 GLU A N 1
ATOM 1022 C CA . GLU A 1 128 ? -4.809 0.651 -9.493 1.00 95.00 128 GLU A CA 1
ATOM 1023 C C . GLU A 1 128 ? -4.961 0.093 -8.072 1.00 95.00 128 GLU A C 1
ATOM 1025 O O . GLU A 1 128 ? -6.063 -0.174 -7.580 1.00 95.00 128 GLU A O 1
ATOM 1030 N N . ARG A 1 129 ? -3.838 -0.187 -7.402 1.00 95.25 129 ARG A N 1
ATOM 1031 C CA . ARG A 1 129 ? -3.829 -0.818 -6.079 1.00 95.25 129 ARG A CA 1
ATOM 1032 C C . ARG A 1 129 ? -2.740 -0.234 -5.194 1.00 95.25 129 ARG A C 1
ATOM 1034 O O . ARG A 1 129 ? -1.565 -0.438 -5.473 1.00 95.25 129 ARG A O 1
ATOM 1041 N N . CYS A 1 130 ? -3.145 0.333 -4.066 1.00 94.38 130 CYS A N 1
ATOM 1042 C CA . CYS A 1 130 ? -2.251 0.731 -2.987 1.00 94.38 130 CYS A CA 1
ATOM 1043 C C . CYS A 1 130 ? -2.525 -0.094 -1.729 1.00 94.38 130 CYS A C 1
ATOM 1045 O O . CYS A 1 130 ? -3.694 -0.283 -1.360 1.00 94.38 130 CYS A O 1
ATOM 1047 N N . LYS A 1 131 ? -1.468 -0.626 -1.103 1.00 94.44 131 LYS A N 1
ATOM 1048 C CA . LYS A 1 131 ? -1.584 -1.422 0.120 1.00 94.44 131 LYS A CA 1
ATOM 1049 C C . LYS A 1 131 ? -0.486 -1.142 1.143 1.00 94.44 131 LYS A C 1
ATOM 1051 O O . LYS A 1 131 ? 0.675 -1.289 0.800 1.00 94.44 131 LYS A O 1
ATOM 1056 N N . GLY A 1 132 ? -0.875 -0.871 2.381 1.00 91.12 132 GLY A N 1
ATOM 1057 C CA . GLY A 1 132 ? -0.011 -0.945 3.563 1.00 91.12 132 GLY A CA 1
ATOM 1058 C C . GLY A 1 132 ? -0.305 -2.229 4.331 1.00 91.12 132 GLY A C 1
ATOM 1059 O O . GLY A 1 132 ? -1.445 -2.728 4.300 1.00 91.12 132 GLY A O 1
ATOM 1060 N N . HIS A 1 133 ? 0.718 -2.824 4.938 1.00 89.88 133 HIS A N 1
ATOM 1061 C CA . HIS A 1 133 ? 0.518 -3.998 5.775 1.00 89.88 133 HIS A CA 1
ATOM 1062 C C . HIS A 1 133 ? 1.605 -4.163 6.827 1.00 89.88 133 HIS A C 1
ATOM 1064 O O . HIS A 1 133 ? 2.679 -4.703 6.557 1.00 89.88 133 HIS A O 1
ATOM 1070 N N . CYS A 1 134 ? 1.218 -3.926 8.072 1.00 86.25 134 CYS A N 1
ATOM 1071 C CA . CYS A 1 134 ? 2.043 -4.225 9.220 1.00 86.25 134 CYS A CA 1
ATOM 1072 C C . CYS A 1 134 ? 1.581 -5.479 9.982 1.00 86.25 134 CYS A C 1
ATOM 1074 O O . CYS A 1 134 ? 0.397 -5.714 10.262 1.00 86.25 134 CYS A O 1
ATOM 1076 N N . GLN A 1 135 ? 2.546 -6.305 10.395 1.00 86.12 135 GLN A N 1
ATOM 1077 C CA . GLN A 1 135 ? 2.292 -7.478 11.227 1.00 86.12 135 GLN A CA 1
ATOM 1078 C C . GLN A 1 135 ? 3.192 -7.523 12.466 1.00 86.12 135 GLN A C 1
ATOM 1080 O O . GLN A 1 135 ? 4.414 -7.554 12.356 1.00 86.12 135 GLN A O 1
ATOM 1085 N N . CYS A 1 136 ? 2.580 -7.718 13.637 1.00 84.44 136 CYS A N 1
ATOM 1086 C CA . CYS A 1 136 ? 3.242 -7.950 14.923 1.00 84.44 136 CYS A CA 1
ATOM 1087 C C . CYS A 1 136 ? 4.187 -6.810 15.330 1.00 84.44 136 CYS A C 1
ATOM 1089 O O . CYS A 1 136 ? 5.388 -7.039 15.493 1.00 84.44 136 CYS A O 1
ATOM 1091 N N . CYS A 1 137 ? 3.640 -5.609 15.533 1.00 83.12 137 CYS A N 1
ATOM 1092 C CA . CYS A 1 137 ? 4.411 -4.464 16.011 1.00 83.12 137 CYS A CA 1
ATOM 1093 C C . CYS A 1 137 ? 3.926 -3.910 17.352 1.00 83.12 137 CYS A C 1
ATOM 1095 O O . CYS A 1 137 ? 2.762 -4.041 17.726 1.00 83.12 137 CYS A O 1
ATOM 1097 N N . LYS A 1 138 ? 4.818 -3.285 18.127 1.00 86.38 138 LYS A N 1
ATOM 1098 C CA . LYS A 1 138 ? 4.374 -2.585 19.343 1.00 86.38 138 LYS A CA 1
ATOM 1099 C C . LYS A 1 138 ? 3.633 -1.302 18.966 1.00 86.38 138 LYS A C 1
ATOM 1101 O O . LYS A 1 138 ? 2.536 -1.080 19.468 1.00 86.38 138 LYS A O 1
ATOM 1106 N N . GLU A 1 139 ? 4.203 -0.504 18.080 1.00 90.31 139 GLU A N 1
ATOM 1107 C CA . GLU A 1 139 ? 3.598 0.714 17.547 1.00 90.31 139 GLU A CA 1
ATOM 1108 C C . GLU A 1 139 ? 3.685 0.685 16.021 1.00 90.31 139 GLU A C 1
ATOM 1110 O O . GLU A 1 139 ? 4.743 0.388 15.466 1.00 90.31 139 GLU A O 1
ATOM 1115 N N . CYS A 1 140 ? 2.566 0.962 15.360 1.00 91.38 140 CYS A N 1
ATOM 1116 C CA . CYS A 1 140 ? 2.466 1.028 13.909 1.00 91.38 140 CYS A CA 1
ATOM 1117 C C . CYS A 1 140 ? 1.730 2.307 13.506 1.00 91.38 140 CYS A C 1
ATOM 1119 O O . CYS A 1 140 ? 0.663 2.617 14.047 1.00 91.38 140 CYS A O 1
ATOM 1121 N N . TYR A 1 141 ? 2.322 3.035 12.567 1.00 93.62 141 TYR A N 1
ATOM 1122 C CA . TYR A 1 141 ? 1.758 4.218 11.943 1.00 93.62 141 TYR A CA 1
ATOM 1123 C C . TYR A 1 141 ? 1.756 3.988 10.432 1.00 93.62 141 TYR A C 1
ATOM 1125 O O . TYR A 1 141 ? 2.807 4.051 9.807 1.00 93.62 141 TYR A O 1
ATOM 1133 N N . GLU A 1 142 ? 0.592 3.732 9.851 1.00 93.44 142 GLU A N 1
ATOM 1134 C CA . GLU A 1 142 ? 0.431 3.563 8.403 1.00 93.44 142 GLU A CA 1
ATOM 1135 C C . GLU A 1 142 ? -0.284 4.794 7.844 1.00 93.44 142 GLU A C 1
ATOM 1137 O O . GLU A 1 142 ? -1.259 5.289 8.426 1.00 93.44 142 GLU A O 1
ATOM 1142 N N . ARG A 1 143 ? 0.231 5.346 6.741 1.00 96.00 143 ARG A N 1
ATOM 1143 C CA . ARG A 1 143 ? -0.475 6.386 5.990 1.00 96.00 143 ARG A CA 1
ATOM 1144 C C . ARG A 1 143 ? -0.421 6.127 4.502 1.00 96.00 143 ARG A C 1
ATOM 1146 O O . ARG A 1 143 ? 0.646 6.197 3.897 1.00 96.00 143 ARG A O 1
ATOM 1153 N N . ILE A 1 144 ? -1.588 6.025 3.893 1.00 95.94 144 ILE A N 1
ATOM 1154 C CA . ILE A 1 144 ? -1.736 6.042 2.446 1.00 95.94 144 ILE A CA 1
ATOM 1155 C C . ILE A 1 144 ? -2.432 7.327 2.007 1.00 95.94 144 ILE A C 1
ATOM 1157 O O . ILE A 1 144 ? -3.493 7.698 2.510 1.00 95.94 144 ILE A O 1
ATOM 1161 N N . SER A 1 145 ? -1.840 8.016 1.035 1.00 96.25 145 SER A N 1
ATOM 1162 C CA . SER A 1 145 ? -2.455 9.143 0.333 1.00 96.25 145 SER A CA 1
ATOM 1163 C C . SER A 1 145 ? -2.467 8.877 -1.168 1.00 96.25 145 SER A C 1
ATOM 1165 O O . SER A 1 145 ? -1.416 8.607 -1.747 1.00 96.25 145 SER A O 1
ATOM 1167 N N . CYS A 1 146 ? -3.643 8.931 -1.797 1.00 95.06 146 CYS A N 1
ATOM 1168 C CA . CYS A 1 146 ? -3.752 8.782 -3.247 1.00 95.06 146 CYS A CA 1
ATOM 1169 C C . CYS A 1 146 ? -4.713 9.787 -3.882 1.00 95.06 146 CYS A C 1
ATOM 1171 O O . CYS A 1 146 ? -5.863 9.855 -3.461 1.00 95.06 146 CYS A O 1
ATOM 1173 N N . ASP A 1 147 ? -4.325 10.472 -4.955 1.00 95.38 147 ASP A N 1
ATOM 1174 C CA . ASP A 1 147 ? -5.281 11.343 -5.661 1.00 95.38 147 ASP A CA 1
ATOM 1175 C C . ASP A 1 147 ? -6.314 10.487 -6.413 1.00 95.38 147 ASP A C 1
ATOM 1177 O O . ASP A 1 147 ? -7.518 10.748 -6.407 1.00 95.38 147 ASP A O 1
ATOM 1181 N N . SER A 1 148 ? -5.880 9.397 -7.045 1.00 93.56 148 SER A N 1
ATOM 1182 C CA . SER A 1 148 ? -6.778 8.445 -7.702 1.00 93.56 148 SER A CA 1
ATOM 1183 C C . SER A 1 148 ? -6.323 7.010 -7.498 1.00 93.56 148 SER A C 1
ATOM 1185 O O . SER A 1 148 ? -5.209 6.655 -7.880 1.00 93.56 148 SER A O 1
ATOM 1187 N N . CYS A 1 149 ? -7.191 6.157 -6.942 1.00 93.88 149 CYS A N 1
ATOM 1188 C CA . CYS A 1 149 ? -6.897 4.730 -6.875 1.00 93.88 149 CYS A CA 1
ATOM 1189 C C . CYS A 1 149 ? -8.108 3.801 -6.949 1.00 93.88 149 CYS A C 1
ATOM 1191 O O . CYS A 1 149 ? -9.055 3.968 -6.187 1.00 93.88 149 CYS A O 1
ATOM 1193 N N . ASP A 1 150 ? -8.075 2.731 -7.749 1.00 94.19 150 ASP A N 1
ATOM 1194 C CA . ASP A 1 150 ? -9.209 1.788 -7.755 1.00 94.19 150 ASP A CA 1
ATOM 1195 C C . ASP A 1 150 ? -9.363 1.117 -6.382 1.00 94.19 150 ASP A C 1
ATOM 1197 O O . ASP A 1 150 ? -10.471 0.895 -5.879 1.00 94.19 150 ASP A O 1
ATOM 1201 N N . ARG A 1 151 ? -8.243 0.748 -5.746 1.00 94.44 151 ARG A N 1
ATOM 1202 C CA . ARG A 1 151 ? -8.256 0.043 -4.459 1.00 94.44 151 ARG A CA 1
ATOM 1203 C C . ARG A 1 151 ? -7.160 0.521 -3.526 1.00 94.44 151 ARG A C 1
ATOM 1205 O O . ARG A 1 151 ? -6.000 0.185 -3.729 1.00 94.44 151 ARG A O 1
ATOM 1212 N N . CYS A 1 152 ? -7.569 1.132 -2.424 1.00 93.69 152 CYS A N 1
ATOM 1213 C CA . CYS A 1 152 ? -6.692 1.481 -1.316 1.00 93.69 152 CYS A CA 1
ATOM 1214 C C . CYS A 1 152 ? -6.997 0.610 -0.091 1.00 93.69 152 CYS A C 1
ATOM 1216 O O . CYS A 1 152 ? -8.170 0.450 0.277 1.00 93.69 152 CYS A O 1
ATOM 1218 N N . GLN A 1 153 ? -5.974 -0.027 0.490 1.00 93.50 153 GLN A N 1
ATOM 1219 C CA . GLN A 1 153 ? -6.132 -0.920 1.641 1.00 93.50 153 GLN A CA 1
ATOM 1220 C C . GLN A 1 153 ? -5.007 -0.768 2.668 1.00 93.50 153 GLN A C 1
ATOM 1222 O O . GLN A 1 153 ? -3.853 -0.919 2.304 1.00 93.50 153 GLN A O 1
ATOM 1227 N N . GLU A 1 154 ? -5.346 -0.598 3.939 1.00 91.56 154 GLU A N 1
ATOM 1228 C CA . GLU A 1 154 ? -4.410 -0.760 5.064 1.00 91.56 154 GLU A CA 1
ATOM 1229 C C . GLU A 1 154 ? -4.803 -1.982 5.893 1.00 91.56 154 GLU A C 1
ATOM 1231 O O . GLU A 1 154 ? -5.971 -2.416 5.887 1.00 91.56 154 GLU A O 1
ATOM 1236 N N . HIS A 1 155 ? -3.809 -2.597 6.534 1.00 88.62 155 HIS A N 1
ATOM 1237 C CA . HIS A 1 155 ? -4.036 -3.748 7.394 1.00 88.62 155 HIS A CA 1
ATOM 1238 C C . HIS A 1 155 ? -2.939 -3.921 8.448 1.00 88.62 155 HIS A C 1
ATOM 1240 O O . HIS A 1 155 ? -1.937 -4.578 8.158 1.00 88.62 155 HIS A O 1
ATOM 1246 N N . CYS A 1 156 ? -3.208 -3.527 9.695 1.00 84.81 156 CYS A N 1
ATOM 1247 C CA . CYS A 1 156 ? -2.396 -3.912 10.852 1.00 84.81 156 CYS A CA 1
ATOM 1248 C C . CYS A 1 156 ? -2.929 -5.186 11.512 1.00 84.81 156 CYS A C 1
ATOM 1250 O O . CYS A 1 156 ? -4.131 -5.381 11.747 1.00 84.81 156 CYS A O 1
ATOM 1252 N N . ARG A 1 157 ? -2.010 -6.065 11.914 1.00 84.12 157 ARG A N 1
ATOM 1253 C CA . ARG A 1 157 ? -2.337 -7.248 12.714 1.00 84.12 157 ARG A CA 1
ATOM 1254 C C . ARG A 1 157 ? -1.429 -7.398 13.925 1.00 84.12 157 ARG A C 1
ATOM 1256 O O . ARG A 1 157 ? -0.214 -7.458 13.788 1.00 84.12 157 ARG A O 1
ATOM 1263 N N . CYS A 1 158 ? -2.037 -7.642 15.086 1.00 81.94 158 CYS A N 1
ATOM 1264 C CA . CYS A 1 158 ? -1.361 -7.892 16.362 1.00 81.94 158 CYS A CA 1
ATOM 1265 C C . CYS A 1 158 ? -0.472 -6.714 16.785 1.00 81.94 158 CYS A C 1
ATOM 1267 O O . CYS A 1 158 ? 0.730 -6.881 16.982 1.00 81.94 158 CYS A O 1
ATOM 1269 N N . CYS A 1 159 ? -1.078 -5.533 16.910 1.00 81.00 159 CYS A N 1
ATOM 1270 C CA . CYS A 1 159 ? -0.383 -4.279 17.192 1.00 81.00 159 CYS A CA 1
ATOM 1271 C C . CYS A 1 159 ? -0.726 -3.796 18.616 1.00 81.00 159 CYS A C 1
ATOM 1273 O O . CYS A 1 159 ? -1.890 -3.852 19.011 1.00 81.00 159 CYS A O 1
ATOM 1275 N N . LYS A 1 160 ? 0.216 -3.328 19.449 1.00 83.31 160 LYS A N 1
ATOM 1276 C CA . LYS A 1 160 ? -0.204 -2.745 20.749 1.00 83.31 160 LYS A CA 1
ATOM 1277 C C . LYS A 1 160 ? -0.921 -1.414 20.510 1.00 83.31 160 LYS A C 1
ATOM 1279 O O . LYS A 1 160 ? -2.031 -1.230 21.004 1.00 83.31 160 LYS A O 1
ATOM 1284 N N . GLU A 1 161 ? -0.321 -0.539 19.725 1.00 87.75 161 GLU A N 1
ATOM 1285 C CA . GLU A 1 161 ? -0.898 0.726 19.273 1.00 87.75 161 GLU A CA 1
ATOM 1286 C C . GLU A 1 161 ? -0.810 0.798 17.746 1.00 87.75 161 GLU A C 1
ATOM 1288 O O . GLU A 1 161 ? 0.199 0.402 17.161 1.00 87.75 161 GLU A O 1
ATOM 1293 N N . CYS A 1 162 ? -1.886 1.256 17.112 1.00 89.12 162 CYS A N 1
ATOM 1294 C CA . CYS A 1 162 ? -1.998 1.384 15.664 1.00 89.12 162 CYS A CA 1
ATOM 1295 C C . CYS A 1 162 ? -2.717 2.697 15.306 1.00 89.12 162 CYS A C 1
ATOM 1297 O O . CYS A 1 162 ? -3.801 2.960 15.834 1.00 89.12 162 CYS A O 1
ATOM 1299 N N . ASP A 1 163 ? -2.111 3.513 14.442 1.00 91.19 163 ASP A N 1
ATOM 1300 C CA . ASP A 1 163 ? -2.731 4.679 13.787 1.00 91.19 163 ASP A CA 1
ATOM 1301 C C . ASP A 1 163 ? -2.671 4.446 12.270 1.00 91.19 163 ASP A C 1
ATOM 1303 O O . ASP A 1 163 ? -1.605 4.552 11.667 1.00 9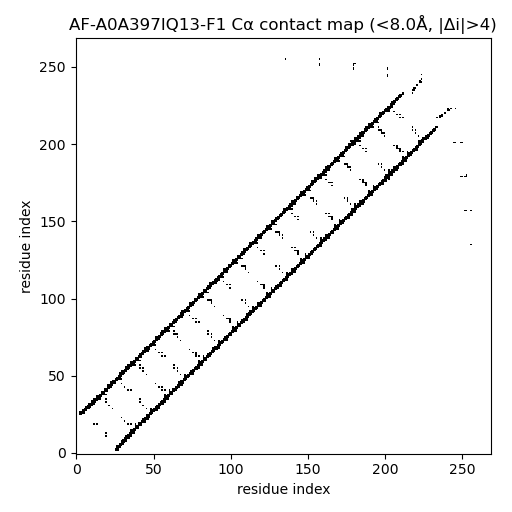1.19 163 ASP A O 1
ATOM 1307 N N . GLU A 1 164 ? -3.811 4.086 11.686 1.00 90.56 164 GLU A N 1
ATOM 1308 C CA . GLU A 1 164 ? -3.999 3.817 10.253 1.00 90.56 164 GLU A CA 1
ATOM 1309 C C . GLU A 1 164 ? -4.716 5.015 9.624 1.00 90.56 164 GLU A C 1
ATOM 1311 O O . GLU A 1 164 ? -5.758 5.467 10.129 1.00 90.56 164 GLU A O 1
ATOM 1316 N N . ARG A 1 165 ? -4.173 5.569 8.534 1.00 93.38 165 ARG A N 1
ATOM 1317 C CA . ARG A 1 165 ? -4.755 6.728 7.853 1.00 93.38 165 ARG A CA 1
ATOM 1318 C C . ARG A 1 165 ? -4.736 6.588 6.349 1.00 93.38 165 ARG A C 1
ATOM 1320 O O . ARG A 1 165 ? -3.727 6.848 5.703 1.00 93.38 165 ARG A O 1
ATOM 1327 N N . ILE A 1 166 ? -5.927 6.434 5.789 1.00 92.44 166 ILE A N 1
ATOM 1328 C CA . ILE A 1 166 ? -6.129 6.493 4.350 1.00 92.44 166 ILE A CA 1
ATOM 1329 C C . ILE A 1 166 ? -6.770 7.824 3.962 1.00 92.44 166 ILE A C 1
ATOM 1331 O O . ILE A 1 166 ? -7.817 8.199 4.494 1.00 92.44 166 ILE A O 1
ATOM 1335 N N . SER A 1 167 ? -6.169 8.515 2.997 1.00 93.38 167 SER A N 1
ATOM 1336 C CA . SER A 1 167 ? -6.739 9.679 2.322 1.00 93.38 167 SER A CA 1
ATOM 1337 C C . SER A 1 167 ? -6.782 9.432 0.819 1.00 93.38 167 SER A C 1
ATOM 1339 O O . SER A 1 167 ? -5.748 9.134 0.225 1.00 93.38 167 SER A O 1
ATOM 1341 N N . CYS A 1 168 ? -7.951 9.561 0.192 1.00 91.50 168 CYS A N 1
ATOM 1342 C CA . CYS A 1 168 ? -8.052 9.503 -1.265 1.00 91.50 168 CYS A CA 1
ATOM 1343 C C . CYS A 1 168 ? -8.966 10.582 -1.841 1.00 91.50 168 CYS A C 1
ATOM 1345 O O . CYS A 1 168 ? -10.093 10.715 -1.375 1.00 91.50 168 CYS A O 1
ATOM 1347 N N . ASP A 1 169 ? -8.574 11.270 -2.909 1.00 91.38 169 ASP A N 1
ATOM 1348 C CA . ASP A 1 169 ? -9.512 12.188 -3.576 1.00 91.38 169 ASP A CA 1
ATOM 1349 C C . ASP A 1 169 ? -10.564 11.376 -4.353 1.00 91.38 169 ASP A C 1
ATOM 1351 O O . ASP A 1 169 ? -11.772 11.581 -4.224 1.00 91.38 169 ASP A O 1
ATOM 1355 N N . SER A 1 170 ? -10.129 10.355 -5.093 1.00 90.44 170 SER A N 1
ATOM 1356 C CA . SER A 1 170 ? -11.018 9.425 -5.791 1.00 90.44 170 SER A CA 1
ATOM 1357 C C . SER A 1 170 ? -10.598 7.977 -5.575 1.00 90.44 170 SER A C 1
ATOM 1359 O O . SER A 1 170 ? -9.451 7.605 -5.826 1.00 90.44 170 SER A O 1
ATOM 1361 N N . CYS A 1 171 ? -11.532 7.119 -5.153 1.00 90.38 171 CYS A N 1
ATOM 1362 C CA . CYS A 1 171 ? -11.289 5.680 -5.156 1.00 90.38 171 CYS A CA 1
ATOM 1363 C C . CYS A 1 171 ? -12.527 4.825 -5.429 1.00 90.38 171 CYS A C 1
ATOM 1365 O O . CYS A 1 171 ? -13.610 5.115 -4.940 1.00 90.38 171 CYS A O 1
ATOM 1367 N N . GLU A 1 172 ? -12.414 3.688 -6.119 1.00 90.81 172 GLU A N 1
ATOM 1368 C CA . GLU A 1 172 ? -13.569 2.774 -6.151 1.00 90.81 172 GLU A CA 1
ATOM 1369 C C . GLU A 1 172 ? -13.767 2.140 -4.768 1.00 90.81 172 GLU A C 1
ATOM 1371 O O . GLU A 1 172 ? -14.886 1.987 -4.263 1.00 90.81 172 GLU A O 1
ATOM 1376 N N . ARG A 1 173 ? -12.667 1.716 -4.131 1.00 91.00 173 ARG A N 1
ATOM 1377 C CA . ARG A 1 173 ? -12.717 0.954 -2.883 1.00 91.00 173 ARG A CA 1
ATOM 1378 C C . ARG A 1 173 ? -11.619 1.357 -1.913 1.00 91.00 173 ARG A C 1
ATOM 1380 O O . ARG A 1 173 ? -10.464 0.995 -2.113 1.00 91.00 173 ARG A O 1
ATOM 1387 N N . CYS A 1 174 ? -12.020 1.906 -0.776 1.00 88.75 174 CYS A N 1
ATOM 1388 C CA . CYS A 1 174 ? -11.133 2.166 0.347 1.00 88.75 174 CYS A CA 1
ATOM 1389 C C . CYS A 1 174 ? -11.439 1.236 1.524 1.00 88.75 174 CYS A C 1
ATOM 1391 O O . CYS A 1 174 ? -12.611 1.030 1.871 1.00 88.75 174 CYS A O 1
ATOM 1393 N N . LYS A 1 175 ? -10.408 0.633 2.126 1.00 89.94 175 LYS A N 1
ATOM 1394 C CA . LYS A 1 175 ? -10.575 -0.190 3.328 1.00 89.94 175 LYS A CA 1
ATOM 1395 C C . LYS A 1 175 ? -9.423 -0.052 4.315 1.00 89.94 175 LYS A C 1
ATOM 1397 O O . LYS A 1 175 ? -8.296 -0.285 3.916 1.00 89.94 175 LYS A O 1
ATOM 1402 N N . GLY A 1 176 ? -9.723 0.164 5.585 1.00 85.94 176 GLY A N 1
ATOM 1403 C CA . GLY A 1 176 ? -8.778 -0.074 6.678 1.00 85.94 176 GLY A CA 1
ATOM 1404 C C . GLY A 1 176 ? -9.191 -1.308 7.480 1.00 85.94 176 GLY A C 1
ATOM 1405 O O . GLY A 1 176 ? -10.346 -1.777 7.404 1.00 85.94 176 GLY A O 1
ATOM 1406 N N . HIS A 1 177 ? -8.221 -1.924 8.153 1.00 85.44 177 HIS A N 1
ATOM 1407 C CA . HIS A 1 177 ? -8.460 -3.127 8.937 1.00 85.44 177 HIS A CA 1
ATOM 1408 C C . HIS A 1 177 ? -7.394 -3.352 10.009 1.00 85.44 177 HIS A C 1
ATOM 1410 O O . HIS A 1 177 ? -6.369 -3.963 9.726 1.00 85.44 177 HIS A O 1
ATOM 1416 N N . CYS A 1 178 ? -7.730 -3.078 11.270 1.00 80.81 178 CYS A N 1
ATOM 1417 C CA . CYS A 1 178 ? -6.921 -3.531 12.407 1.00 80.81 178 CYS A CA 1
ATOM 1418 C C . CYS A 1 178 ? -7.460 -4.852 12.969 1.00 80.81 178 CYS A C 1
ATOM 1420 O O . CYS A 1 178 ? -8.655 -5.008 13.253 1.00 80.81 178 CYS A O 1
ATOM 1422 N N . GLN A 1 179 ? -6.577 -5.813 13.224 1.00 81.25 179 GLN A N 1
ATOM 1423 C CA . GLN A 1 179 ? -6.911 -7.034 13.952 1.00 81.25 179 GLN A CA 1
ATOM 1424 C C . GLN A 1 179 ? -6.042 -7.191 15.199 1.00 81.25 179 GLN A C 1
ATOM 1426 O O . GLN A 1 179 ? -4.823 -7.245 15.104 1.00 81.25 179 GLN A O 1
ATOM 1431 N N . CYS A 1 180 ? -6.681 -7.433 16.351 1.00 78.38 180 CYS A N 1
ATOM 1432 C CA . CYS A 1 180 ? -6.019 -7.695 17.633 1.00 78.38 180 CYS A CA 1
ATOM 1433 C C . CYS A 1 180 ? -5.113 -6.530 18.048 1.00 78.38 180 CYS A C 1
ATOM 1435 O O . CYS A 1 180 ? -3.895 -6.681 18.083 1.00 78.38 180 CYS A O 1
ATOM 1437 N N . CYS A 1 181 ? -5.719 -5.381 18.354 1.00 74.81 181 CYS A N 1
ATOM 1438 C CA . CYS A 1 181 ? -4.996 -4.164 18.717 1.00 74.81 181 CYS A CA 1
ATOM 1439 C C . CYS A 1 181 ? -5.333 -3.744 20.164 1.00 74.81 181 CYS A C 1
ATOM 1441 O O . CYS A 1 181 ? -6.490 -3.856 20.572 1.00 74.81 181 CYS A O 1
ATOM 1443 N N . LYS A 1 182 ? -4.390 -3.290 21.005 1.00 78.12 182 LYS A N 1
ATOM 1444 C CA . LYS A 1 182 ? -4.806 -2.748 22.324 1.00 78.12 182 LYS A CA 1
ATOM 1445 C C . LYS A 1 182 ? -5.499 -1.402 22.117 1.00 78.12 182 LYS A C 1
ATOM 1447 O O . LYS A 1 182 ? -6.618 -1.223 22.596 1.00 78.12 182 LYS A O 1
ATOM 1452 N N . GLU A 1 183 ? -4.873 -0.517 21.361 1.00 81.81 183 GLU A N 1
ATOM 1453 C CA . GLU A 1 183 ? -5.422 0.767 20.934 1.00 81.81 183 GLU A CA 1
ATOM 1454 C C . GLU A 1 183 ? -5.300 0.884 19.412 1.00 81.81 183 GLU A C 1
ATOM 1456 O O . GLU A 1 183 ? -4.273 0.526 18.839 1.00 81.81 183 GLU A O 1
ATOM 1461 N N . CYS A 1 184 ? -6.368 1.342 18.763 1.00 82.62 184 CYS A N 1
ATOM 1462 C CA . CYS A 1 184 ? -6.405 1.581 17.324 1.00 82.62 184 CYS A CA 1
ATOM 1463 C C . CYS A 1 184 ? -7.134 2.901 17.033 1.00 82.62 184 CYS A C 1
ATOM 1465 O O . CYS A 1 184 ? -8.254 3.096 17.516 1.00 82.62 184 CYS A O 1
ATOM 1467 N N . ASP A 1 185 ? -6.505 3.793 16.269 1.00 85.50 185 ASP A N 1
ATOM 1468 C CA . ASP A 1 185 ? -7.115 4.970 15.634 1.00 85.50 185 ASP A CA 1
ATOM 1469 C C . ASP A 1 185 ? -7.068 4.743 14.122 1.00 85.50 185 ASP A C 1
ATOM 1471 O O . ASP A 1 185 ? -6.009 4.789 13.515 1.00 85.50 185 ASP A O 1
ATOM 1475 N N . GLU A 1 186 ? -8.213 4.441 13.520 1.00 83.88 186 GLU A N 1
ATOM 1476 C CA . GLU A 1 186 ? -8.327 4.198 12.083 1.00 83.88 186 GLU A CA 1
ATOM 1477 C C . GLU A 1 186 ? -9.090 5.369 11.468 1.00 83.88 186 GLU A C 1
ATOM 1479 O O . GLU A 1 186 ? -10.221 5.680 11.870 1.00 83.88 186 GLU A O 1
ATOM 1484 N N . ARG A 1 187 ? -8.487 6.040 10.489 1.00 86.44 187 ARG A N 1
ATOM 1485 C CA . ARG A 1 187 ? -9.089 7.189 9.814 1.00 86.44 187 ARG A CA 1
ATOM 1486 C C . ARG A 1 187 ? -9.092 6.975 8.320 1.00 86.44 187 ARG A C 1
ATOM 1488 O O . ARG A 1 187 ? -8.047 6.853 7.700 1.00 86.44 187 ARG A O 1
ATOM 1495 N N . ILE A 1 188 ? -10.274 7.036 7.733 1.00 83.00 188 ILE A N 1
ATOM 1496 C CA . ILE A 1 188 ? -10.431 7.001 6.288 1.00 83.00 188 ILE A CA 1
ATOM 1497 C C . ILE A 1 188 ? -11.108 8.292 5.845 1.00 83.00 188 ILE A C 1
ATOM 1499 O O . ILE A 1 188 ? -12.192 8.623 6.328 1.00 83.00 188 ILE A O 1
ATOM 1503 N N . SER A 1 189 ? -10.472 9.014 4.930 1.00 86.62 189 SER A N 1
ATOM 1504 C CA . SER A 1 189 ? -11.018 10.197 4.274 1.00 86.62 189 SER A CA 1
ATOM 1505 C C . SER A 1 189 ? -11.064 9.960 2.772 1.00 86.62 189 SER A C 1
ATOM 1507 O O . SER A 1 189 ? -10.033 9.653 2.180 1.00 86.62 189 SER A O 1
ATOM 1509 N N . CYS A 1 190 ? -12.236 10.095 2.152 1.00 81.19 190 CYS A N 1
ATOM 1510 C CA . CYS A 1 190 ? -12.340 10.077 0.696 1.00 81.19 190 CYS A CA 1
ATOM 1511 C C . CYS A 1 190 ? -13.241 11.191 0.166 1.00 81.19 190 CYS A C 1
ATOM 1513 O O . CYS A 1 190 ? -14.380 11.292 0.616 1.00 81.19 190 CYS A O 1
ATOM 1515 N N . ASP A 1 191 ? -12.814 11.963 -0.829 1.00 82.69 191 ASP A N 1
ATOM 1516 C CA . ASP A 1 191 ? -13.721 12.948 -1.439 1.00 82.69 191 ASP A CA 1
ATOM 1517 C C . ASP A 1 191 ? -14.794 12.225 -2.271 1.00 82.69 191 ASP A C 1
ATOM 1519 O O . ASP A 1 191 ? -15.994 12.475 -2.125 1.00 82.69 191 ASP A O 1
ATOM 1523 N N . SER A 1 192 ? -14.384 11.229 -3.060 1.00 80.75 192 SER A N 1
ATOM 1524 C CA . SER A 1 192 ? -15.277 10.347 -3.812 1.00 80.75 192 SER A CA 1
ATOM 1525 C C . SER A 1 192 ? -14.923 8.872 -3.616 1.00 80.75 192 SER A C 1
ATOM 1527 O O . SER A 1 192 ? -13.779 8.461 -3.827 1.00 80.75 192 SER A O 1
ATOM 1529 N N . CYS A 1 193 ? -15.912 8.050 -3.246 1.00 82.88 193 CYS A N 1
ATOM 1530 C CA . CYS A 1 193 ? -15.785 6.598 -3.271 1.00 82.88 193 CYS A CA 1
ATOM 1531 C C . CYS A 1 193 ? -17.020 5.821 -3.718 1.00 82.88 193 CYS A C 1
ATOM 1533 O O . CYS A 1 193 ? -18.141 6.199 -3.418 1.00 82.88 193 CYS A O 1
ATOM 1535 N N . GLU A 1 194 ? -16.868 4.645 -4.331 1.00 80.94 194 GLU A N 1
ATOM 1536 C CA . GLU A 1 194 ? -18.022 3.731 -4.405 1.00 80.94 194 GLU A CA 1
ATOM 1537 C C . GLU A 1 194 ? -18.215 3.010 -3.065 1.00 80.94 194 GLU A C 1
ATOM 1539 O O . GLU A 1 194 ? -19.330 2.799 -2.576 1.00 80.94 194 GLU A O 1
ATOM 1544 N N . ARG A 1 195 ? -17.113 2.550 -2.459 1.00 81.69 195 ARG A N 1
ATOM 1545 C CA . ARG A 1 195 ? -17.163 1.716 -1.255 1.00 81.69 195 ARG A CA 1
ATOM 1546 C C . ARG A 1 195 ? -16.051 2.057 -0.282 1.00 81.69 195 ARG A C 1
ATOM 1548 O O . ARG A 1 195 ? -14.900 1.709 -0.520 1.00 81.69 195 ARG A O 1
ATOM 1555 N N . CYS A 1 196 ? -16.427 2.559 0.883 1.00 78.44 196 CYS A N 1
ATOM 1556 C CA . CYS A 1 196 ? -15.519 2.734 2.005 1.00 78.44 196 CYS A CA 1
ATOM 1557 C C . CYS A 1 196 ? -15.869 1.780 3.152 1.00 78.44 196 CYS A C 1
ATOM 1559 O O . CYS A 1 196 ? -17.046 1.604 3.495 1.00 78.44 196 CYS A O 1
ATOM 1561 N N . LYS A 1 197 ? -14.863 1.110 3.723 1.00 83.00 197 LYS A N 1
ATOM 1562 C CA . LYS A 1 197 ? -15.070 0.215 4.862 1.00 83.00 197 LYS A CA 1
ATOM 1563 C C . LYS A 1 197 ? -13.922 0.241 5.868 1.00 83.00 197 LYS A C 1
ATOM 1565 O O . LYS A 1 197 ? -12.840 -0.206 5.525 1.00 83.00 197 LYS A O 1
ATOM 1570 N N . GLY A 1 198 ? -14.221 0.582 7.114 1.00 79.06 198 GLY A N 1
ATOM 1571 C CA . GLY A 1 198 ? -13.316 0.394 8.251 1.00 79.06 198 GLY A CA 1
ATOM 1572 C C . GLY A 1 198 ? -13.685 -0.837 9.073 1.00 79.06 198 GLY A C 1
ATOM 1573 O O . GLY A 1 198 ? -14.862 -1.245 9.121 1.00 79.06 198 GLY A O 1
ATOM 1574 N N . HIS A 1 199 ? -12.690 -1.496 9.664 1.00 79.50 199 HIS A N 1
ATOM 1575 C CA . HIS A 1 199 ? -12.927 -2.703 10.454 1.00 79.50 199 HIS A CA 1
ATOM 1576 C C . HIS A 1 199 ? -11.843 -2.986 11.496 1.00 79.50 199 HIS A C 1
ATOM 1578 O O . HIS A 1 199 ? -10.843 -3.622 11.180 1.00 79.50 199 HIS A O 1
ATOM 1584 N N . CYS A 1 200 ? -12.144 -2.731 12.768 1.00 70.31 200 CYS A N 1
ATOM 1585 C CA . CYS A 1 200 ? -11.338 -3.190 13.898 1.00 70.31 200 CYS A CA 1
ATOM 1586 C C . CYS A 1 200 ? -11.916 -4.474 14.508 1.00 70.31 200 CYS A C 1
ATOM 1588 O O . CYS A 1 200 ? -13.022 -4.511 15.069 1.00 70.31 200 CYS A O 1
ATOM 1590 N N . GLN A 1 201 ? -11.157 -5.561 14.465 1.00 72.31 201 GLN A N 1
ATOM 1591 C CA . GLN A 1 201 ? -11.506 -6.793 15.161 1.00 72.31 201 GLN A CA 1
ATOM 1592 C C . GLN A 1 201 ? -10.690 -6.929 16.447 1.00 72.31 201 GLN A C 1
ATOM 1594 O O . GLN A 1 201 ? -9.466 -6.990 16.407 1.00 72.31 201 GLN A O 1
ATOM 1599 N N . CYS A 1 202 ? -11.381 -7.104 17.579 1.00 68.62 202 CYS A N 1
ATOM 1600 C CA . CYS A 1 202 ? -10.765 -7.402 18.874 1.00 68.62 202 CYS A CA 1
ATOM 1601 C C . CYS A 1 202 ? -9.809 -6.334 19.393 1.00 68.62 202 CYS A C 1
ATOM 1603 O O . CYS A 1 202 ? -8.711 -6.636 19.863 1.00 68.62 202 CYS A O 1
ATOM 1605 N N . CYS A 1 203 ? -10.266 -5.094 19.317 1.00 66.19 203 CYS A N 1
ATOM 1606 C CA . CYS A 1 203 ? -9.539 -3.954 19.824 1.00 66.19 203 CYS A CA 1
ATOM 1607 C C . CYS A 1 203 ? -10.048 -3.616 21.231 1.00 66.19 203 CYS A C 1
ATOM 1609 O O . CYS A 1 203 ? -11.266 -3.584 21.436 1.00 66.19 203 CYS A O 1
ATOM 1611 N N . LYS A 1 204 ? -9.165 -3.414 22.223 1.00 67.56 204 LYS A N 1
ATOM 1612 C CA . LYS A 1 204 ? -9.630 -3.009 23.570 1.00 67.56 204 LYS A CA 1
ATOM 1613 C C . LYS A 1 204 ? -10.246 -1.610 23.493 1.00 67.56 204 LYS A C 1
ATOM 1615 O O . LYS A 1 204 ? -11.347 -1.391 24.005 1.00 67.56 204 LYS A O 1
ATOM 1620 N N . GLU A 1 205 ? -9.543 -0.705 22.823 1.00 71.75 205 GLU A N 1
ATOM 1621 C CA . GLU A 1 205 ? -9.969 0.655 22.507 1.00 71.75 205 GLU A CA 1
ATOM 1622 C C . GLU A 1 205 ? -9.820 0.879 21.001 1.00 71.75 205 GLU A C 1
ATOM 1624 O O . GLU A 1 205 ? -8.809 0.517 20.403 1.00 71.75 205 GLU A O 1
ATOM 1629 N N . CYS A 1 206 ? -10.868 1.416 20.380 1.00 70.44 206 CYS A N 1
ATOM 1630 C CA . CYS A 1 206 ? -10.922 1.620 18.940 1.00 70.44 206 CYS A CA 1
ATOM 1631 C C . CYS A 1 206 ? -11.640 2.930 18.617 1.00 70.44 206 CYS A C 1
ATOM 1633 O O . CYS A 1 206 ? -12.780 3.159 19.048 1.00 70.44 206 CYS A O 1
ATOM 1635 N N . TYR A 1 207 ? -10.955 3.756 17.835 1.00 76.00 207 TYR A N 1
ATOM 1636 C CA . TYR A 1 207 ? -11.412 5.024 17.300 1.00 76.00 207 TYR A CA 1
ATOM 1637 C C . TYR A 1 207 ? -11.424 4.919 15.776 1.00 76.00 207 TYR A C 1
ATOM 1639 O O . TYR A 1 207 ? -10.461 5.265 15.113 1.00 76.00 207 TYR A O 1
ATOM 1647 N N . GLU A 1 208 ? -12.525 4.426 15.219 1.00 72.38 208 GLU A N 1
ATOM 1648 C CA . GLU A 1 208 ? -12.753 4.433 13.771 1.00 72.38 208 GLU A CA 1
ATOM 1649 C C . GLU A 1 208 ? -13.427 5.752 13.368 1.00 72.38 208 GLU A C 1
ATOM 1651 O O . GLU A 1 208 ? -14.422 6.177 13.977 1.00 72.38 208 GLU A O 1
ATOM 1656 N N . ARG A 1 209 ? -12.896 6.405 12.333 1.00 75.44 209 ARG A N 1
ATOM 1657 C CA . ARG A 1 209 ? -13.524 7.552 11.677 1.00 75.44 209 ARG A CA 1
ATOM 1658 C C . ARG A 1 209 ? -13.474 7.415 10.173 1.00 75.44 209 ARG A C 1
ATOM 1660 O O . ARG A 1 209 ? -12.407 7.527 9.579 1.00 75.44 209 ARG A O 1
ATOM 1667 N N . ILE A 1 210 ? -14.648 7.324 9.566 1.00 71.38 210 ILE A N 1
ATOM 1668 C CA . ILE A 1 210 ? -14.784 7.425 8.119 1.00 71.38 210 ILE A CA 1
ATOM 1669 C C . ILE A 1 210 ? -15.469 8.740 7.733 1.00 71.38 210 ILE A C 1
ATOM 1671 O O . ILE A 1 210 ? -16.600 9.022 8.141 1.00 71.38 210 ILE A O 1
ATOM 1675 N N . SER A 1 211 ? -14.785 9.536 6.914 1.00 76.19 211 SER A N 1
ATOM 1676 C CA . SER A 1 211 ? -15.318 10.725 6.254 1.00 76.19 211 SER A CA 1
ATOM 1677 C C . SER A 1 211 ? -15.334 10.482 4.755 1.00 76.19 211 SER A C 1
ATOM 1679 O O . SER A 1 211 ? -14.283 10.263 4.163 1.00 76.19 211 SER A O 1
ATOM 1681 N N . CYS A 1 212 ? -16.513 10.520 4.138 1.00 69.19 212 CYS A N 1
ATOM 1682 C CA . CYS A 1 212 ? -16.604 10.542 2.686 1.00 69.19 212 CYS A CA 1
ATOM 1683 C C . CYS A 1 212 ? -17.581 11.622 2.237 1.00 69.19 212 CYS A C 1
ATOM 1685 O O . CYS A 1 212 ? -18.698 11.658 2.762 1.00 69.19 212 CYS A O 1
ATOM 1687 N N . ASP A 1 213 ? -17.178 12.469 1.291 1.00 70.50 213 ASP A N 1
ATOM 1688 C CA . ASP A 1 213 ? -18.039 13.547 0.790 1.00 70.50 213 ASP A CA 1
ATOM 1689 C C . ASP A 1 213 ? -19.084 13.000 -0.191 1.00 70.50 213 ASP A C 1
ATOM 1691 O O . ASP A 1 213 ? -20.279 13.278 -0.057 1.00 70.50 213 ASP A O 1
ATOM 1695 N N . SER A 1 214 ? -18.663 12.129 -1.108 1.00 69.50 214 SER A N 1
ATOM 1696 C CA . SER A 1 214 ? -19.534 11.363 -1.999 1.00 69.50 214 SER A CA 1
ATOM 1697 C C . SER A 1 214 ? -19.221 9.877 -1.872 1.00 69.50 214 SER A C 1
ATOM 1699 O O . SER A 1 214 ? -18.150 9.443 -2.286 1.00 69.50 214 SER A O 1
ATOM 1701 N N . CYS A 1 215 ? -20.129 9.074 -1.296 1.00 69.69 215 CYS A N 1
ATOM 1702 C CA . CYS A 1 215 ? -19.939 7.623 -1.293 1.00 69.69 215 CYS A CA 1
ATOM 1703 C C . CYS A 1 215 ? -21.216 6.786 -1.347 1.00 69.69 215 CYS A C 1
ATOM 1705 O O . CYS A 1 215 ? -22.120 6.973 -0.529 1.00 69.69 215 CYS A O 1
ATOM 1707 N N . ASP A 1 216 ? -21.251 5.798 -2.249 1.00 69.75 216 ASP A N 1
ATOM 1708 C CA . ASP A 1 216 ? -22.414 4.915 -2.421 1.00 69.75 216 ASP A CA 1
ATOM 1709 C C . ASP A 1 216 ? -22.613 3.982 -1.220 1.00 69.75 216 ASP A C 1
ATOM 1711 O O . ASP A 1 216 ? -23.743 3.702 -0.804 1.00 69.75 216 ASP A O 1
ATOM 1715 N N . ARG A 1 217 ? -21.520 3.443 -0.660 1.00 70.31 217 ARG A N 1
ATOM 1716 C CA . ARG A 1 217 ? -21.566 2.555 0.512 1.00 70.31 217 ARG A CA 1
ATOM 1717 C C . ARG A 1 217 ? -20.423 2.829 1.476 1.00 70.31 217 ARG A C 1
ATOM 1719 O O . ARG A 1 217 ? -19.282 2.471 1.204 1.00 70.31 217 ARG A O 1
ATOM 1726 N N . CYS A 1 218 ? -20.767 3.311 2.665 1.00 68.38 218 CYS A N 1
ATOM 1727 C CA . CYS A 1 218 ? -19.843 3.455 3.784 1.00 68.38 218 CYS A CA 1
ATOM 1728 C C . CYS A 1 218 ? -20.215 2.476 4.913 1.00 68.38 218 CYS A C 1
ATOM 1730 O O . CYS A 1 218 ? -21.385 2.374 5.284 1.00 68.38 218 CYS A O 1
ATOM 1732 N N . GLN A 1 219 ? -19.252 1.695 5.416 1.00 69.56 219 GLN A N 1
ATOM 1733 C CA . GLN A 1 219 ? -19.472 0.703 6.478 1.00 69.56 219 GLN A CA 1
ATOM 1734 C C . GLN A 1 219 ? -18.363 0.739 7.536 1.00 69.56 219 GLN A C 1
ATOM 1736 O O . GLN A 1 219 ? -17.204 0.518 7.221 1.00 69.56 219 GLN A O 1
ATOM 1741 N N . GLU A 1 220 ? -18.733 0.877 8.805 1.00 66.56 220 GLU A N 1
ATOM 1742 C CA . GLU A 1 220 ? -17.829 0.678 9.948 1.00 66.56 220 GLU A CA 1
ATOM 1743 C C . GLU A 1 220 ? -18.213 -0.601 10.693 1.00 66.56 220 GLU A 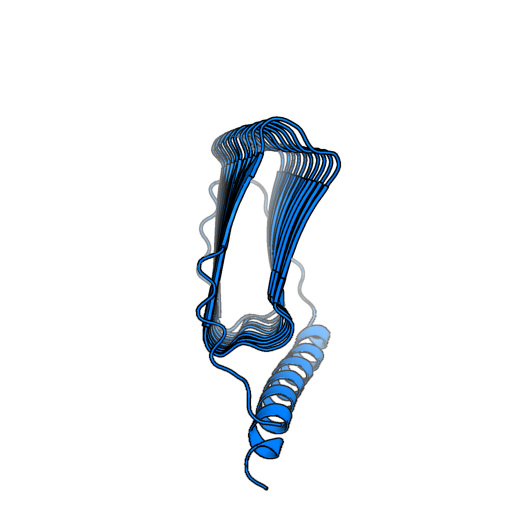C 1
ATOM 1745 O O . GLU A 1 220 ? -19.401 -0.881 10.913 1.00 66.56 220 GLU A O 1
ATOM 1750 N N . HIS A 1 221 ? -17.227 -1.400 11.103 1.00 64.25 221 HIS A N 1
ATOM 1751 C CA . HIS A 1 221 ? -17.493 -2.611 11.872 1.00 64.25 221 HIS A CA 1
ATOM 1752 C C . HIS A 1 221 ? -16.390 -2.917 12.886 1.00 64.25 221 HIS A C 1
ATOM 1754 O O . HIS A 1 221 ? -15.483 -3.694 12.601 1.00 64.25 221 HIS A O 1
ATOM 1760 N N . CYS A 1 222 ? -16.599 -2.475 14.129 1.00 53.78 222 CYS A N 1
ATOM 1761 C CA . CYS A 1 222 ? -15.807 -2.931 15.270 1.00 53.78 222 CYS A CA 1
ATOM 1762 C C . CYS A 1 222 ? -16.497 -4.060 16.071 1.00 53.78 222 CYS A C 1
ATOM 1764 O O . CYS A 1 222 ? -17.606 -3.876 16.599 1.00 53.78 222 CYS A O 1
ATOM 1766 N N . ARG A 1 223 ? -15.841 -5.231 16.165 1.00 50.84 223 ARG A N 1
ATOM 1767 C CA . ARG A 1 223 ? -16.293 -6.415 16.931 1.00 50.84 223 ARG A CA 1
ATOM 1768 C C . ARG A 1 223 ? -15.470 -6.497 18.222 1.00 50.84 223 ARG A C 1
ATOM 1770 O O . ARG A 1 223 ? -14.293 -6.839 18.144 1.00 50.84 223 ARG A O 1
ATOM 1777 N N . LEU A 1 224 ? -16.146 -6.274 19.364 1.00 47.38 224 LEU A N 1
ATOM 1778 C CA . LEU A 1 224 ? -15.692 -6.297 20.780 1.00 47.38 224 LEU A CA 1
ATOM 1779 C C . LEU A 1 224 ? -15.396 -4.902 21.350 1.00 47.38 224 LEU A C 1
ATOM 1781 O O . LEU A 1 224 ? -14.712 -4.112 20.718 1.00 47.38 224 LEU A O 1
ATOM 1785 N N . LYS A 1 225 ? -16.021 -4.568 22.492 1.00 49.75 225 LYS A N 1
ATOM 1786 C CA . LYS A 1 225 ? -16.197 -3.180 22.956 1.00 49.75 225 LYS A CA 1
ATOM 1787 C C . LYS A 1 225 ? -15.966 -3.040 24.463 1.00 49.75 225 LYS A C 1
ATOM 1789 O O . LYS A 1 225 ? -16.703 -3.655 25.230 1.00 49.75 225 LYS A O 1
ATOM 1794 N N . LEU A 1 226 ? -15.044 -2.167 24.873 1.00 42.00 226 LEU A N 1
ATOM 1795 C CA . LEU A 1 226 ? -15.089 -1.534 26.201 1.00 42.00 226 LEU A CA 1
ATOM 1796 C C . LEU A 1 226 ? -15.389 -0.026 26.101 1.00 42.00 226 LEU A C 1
ATOM 1798 O O . LEU A 1 226 ? -16.182 0.464 26.898 1.00 42.00 226 LEU A O 1
ATOM 1802 N N . LEU A 1 227 ? -14.882 0.687 25.083 1.00 42.66 227 LEU A N 1
ATOM 1803 C CA . LEU A 1 227 ? -15.214 2.093 24.784 1.00 42.66 227 LEU A CA 1
ATOM 1804 C C . LEU A 1 227 ? -15.231 2.331 23.259 1.00 42.66 227 LEU A C 1
ATOM 1806 O O . LEU A 1 227 ? -14.377 1.808 22.551 1.00 42.66 227 LEU A O 1
ATOM 1810 N N . GLN A 1 228 ? -16.212 3.086 22.745 1.00 50.81 228 GLN A N 1
ATOM 1811 C CA . GLN A 1 228 ? -16.302 3.486 21.329 1.00 50.81 228 GLN A CA 1
ATOM 1812 C C . GLN A 1 228 ? -16.702 4.958 21.199 1.00 50.81 228 GLN A C 1
ATOM 1814 O O . GLN A 1 228 ? -17.702 5.374 21.784 1.00 50.81 228 GLN A O 1
ATOM 1819 N N . VAL A 1 229 ? -15.992 5.707 20.353 1.00 49.16 229 VAL A N 1
ATOM 1820 C CA . VAL A 1 229 ? -16.410 7.021 19.840 1.00 49.16 229 VAL A CA 1
ATOM 1821 C C . VAL A 1 229 ? -16.522 6.896 18.323 1.00 49.16 229 VAL A C 1
ATOM 1823 O O . VAL A 1 229 ? -15.536 6.594 17.667 1.00 49.16 229 VAL A O 1
ATOM 1826 N N . ARG A 1 230 ? -17.723 7.092 17.769 1.00 53.81 230 ARG A N 1
ATOM 1827 C CA . ARG A 1 230 ? -18.002 6.966 16.327 1.00 53.81 230 ARG A CA 1
ATOM 1828 C C . ARG A 1 230 ? -18.551 8.275 15.783 1.00 53.81 230 ARG A C 1
ATOM 1830 O O . ARG A 1 230 ? -19.434 8.868 16.405 1.00 53.81 230 ARG A O 1
ATOM 1837 N N . LYS A 1 231 ? -18.075 8.707 14.617 1.00 47.97 231 LYS A N 1
ATOM 1838 C CA . LYS A 1 231 ? -18.663 9.815 13.852 1.00 47.97 231 LYS A CA 1
ATOM 1839 C C . LYS A 1 231 ? -18.729 9.421 12.381 1.00 47.97 231 LYS A C 1
ATOM 1841 O O . LYS A 1 231 ? -17.756 9.588 11.662 1.00 47.97 231 LYS A O 1
ATOM 1846 N N . LEU A 1 232 ? -19.902 8.960 11.958 1.00 48.69 232 LEU A N 1
ATOM 1847 C CA . LEU A 1 232 ? -20.238 8.732 10.556 1.00 48.69 232 LEU A CA 1
ATOM 1848 C C . LEU A 1 232 ? -20.969 9.958 10.001 1.00 48.69 232 LEU A C 1
ATOM 1850 O O . LEU A 1 232 ? -21.943 10.416 10.601 1.00 48.69 232 LEU A O 1
ATOM 1854 N N . LYS A 1 233 ? -20.553 10.452 8.834 1.00 52.25 233 LYS A N 1
ATOM 1855 C CA . LYS A 1 233 ? -21.344 11.383 8.009 1.00 52.25 233 LYS A CA 1
ATOM 1856 C C . LYS A 1 233 ? -22.013 10.634 6.841 1.00 52.25 233 LYS A C 1
ATOM 1858 O O . LYS A 1 233 ? -21.855 11.011 5.691 1.00 52.25 233 LYS A O 1
ATOM 1863 N N . SER A 1 234 ? -22.731 9.538 7.112 1.00 40.50 234 SER A N 1
ATOM 1864 C CA . SER A 1 234 ? -23.410 8.738 6.073 1.00 40.50 234 SER A CA 1
ATOM 1865 C C . SER A 1 234 ? -24.725 8.112 6.587 1.00 40.50 234 SER A C 1
ATOM 1867 O O . SER A 1 234 ? -24.775 7.740 7.763 1.00 40.50 234 SER A O 1
ATOM 1869 N N . PRO A 1 235 ? -25.796 7.971 5.767 1.00 33.31 235 PRO A N 1
ATOM 1870 C CA . PRO A 1 235 ? -27.145 7.652 6.259 1.00 33.31 235 PRO A CA 1
ATOM 1871 C C . PRO A 1 235 ? -27.432 6.172 6.583 1.00 33.31 235 PRO A C 1
ATOM 1873 O O . PRO A 1 235 ? -28.538 5.871 7.029 1.00 33.31 235 PRO A O 1
ATOM 1876 N N . PHE A 1 236 ? -26.507 5.228 6.369 1.00 34.19 236 PHE A N 1
ATOM 1877 C CA . PHE A 1 236 ? -26.817 3.789 6.446 1.00 34.19 236 PHE A CA 1
ATOM 1878 C C . PHE A 1 236 ? -25.837 3.015 7.344 1.00 34.19 236 PHE A C 1
ATOM 1880 O O . PHE A 1 236 ? -24.680 2.831 6.986 1.00 34.19 236 PHE A O 1
ATOM 1887 N N . SER A 1 237 ? -26.296 2.486 8.490 1.00 36.19 237 SER A N 1
ATOM 1888 C CA . SER A 1 237 ? -25.508 1.539 9.305 1.00 36.19 237 SER A CA 1
ATOM 1889 C C . SER A 1 237 ? -26.363 0.397 9.880 1.00 36.19 237 SER A C 1
ATOM 1891 O O . SER A 1 237 ? -27.522 0.591 10.240 1.00 36.19 237 SER A O 1
ATOM 1893 N N . TYR A 1 238 ? -25.791 -0.813 9.952 1.00 31.14 238 TYR A N 1
ATOM 1894 C CA . TYR A 1 238 ? -26.395 -2.015 10.550 1.00 31.14 238 TYR A CA 1
ATOM 1895 C C . TYR A 1 238 ? -25.317 -2.812 11.308 1.00 31.14 238 TYR A C 1
ATOM 1897 O O . TYR A 1 238 ? -24.188 -2.909 10.829 1.00 31.14 238 TYR A O 1
ATOM 1905 N N . ILE A 1 239 ? -25.634 -3.389 12.478 1.00 38.59 239 ILE A N 1
ATOM 1906 C CA . ILE A 1 239 ? -24.660 -4.061 13.369 1.00 38.59 239 ILE A CA 1
ATOM 1907 C C . ILE A 1 239 ? -25.207 -5.407 13.887 1.00 38.59 239 ILE A C 1
ATOM 1909 O O . ILE A 1 239 ? -26.353 -5.480 14.324 1.00 38.59 239 ILE A O 1
ATOM 1913 N N . LYS A 1 240 ? -24.370 -6.463 13.919 1.00 30.20 240 LYS A N 1
ATOM 1914 C CA . LYS A 1 240 ? -24.625 -7.743 14.623 1.00 30.20 240 LYS A CA 1
ATOM 1915 C C . LYS A 1 240 ? -23.348 -8.229 15.335 1.00 30.20 240 LYS A C 1
ATOM 1917 O O . LYS A 1 240 ? -22.276 -8.200 14.743 1.00 30.20 240 LYS A O 1
ATOM 1922 N N . HIS A 1 241 ? -23.448 -8.662 16.597 1.00 44.97 241 HIS A N 1
ATOM 1923 C CA . HIS A 1 241 ? -22.311 -9.065 17.453 1.00 44.97 241 HIS A CA 1
ATOM 1924 C C . HIS A 1 241 ? -22.263 -10.588 17.710 1.00 44.97 241 HIS A C 1
ATOM 1926 O O . HIS A 1 241 ? -23.302 -11.243 17.657 1.00 44.97 241 HIS A O 1
ATOM 1932 N N . ASN A 1 242 ? -21.081 -11.141 18.043 1.00 40.41 242 ASN A N 1
ATOM 1933 C CA . ASN A 1 242 ? -20.913 -12.520 18.535 1.00 40.41 242 ASN A CA 1
ATOM 1934 C C . ASN A 1 242 ? -19.746 -12.624 19.550 1.00 40.41 242 ASN A C 1
ATOM 1936 O O . ASN A 1 242 ? -18.674 -12.078 19.301 1.00 40.41 242 ASN A O 1
ATOM 1940 N N . LEU A 1 243 ? -19.966 -13.305 20.684 1.00 40.28 243 LEU A N 1
ATOM 1941 C CA . LEU A 1 243 ? -19.084 -13.353 21.872 1.00 40.28 243 LEU A CA 1
ATOM 1942 C C . LEU A 1 243 ? -17.870 -14.296 21.716 1.00 40.28 243 LEU A C 1
ATOM 1944 O O . LEU A 1 243 ? -16.834 -14.087 22.339 1.00 40.28 243 LEU A O 1
ATOM 1948 N N . HIS A 1 244 ? -17.981 -15.313 20.860 1.00 41.69 244 HIS A N 1
ATOM 1949 C CA . HIS A 1 244 ? -16.957 -16.348 20.660 1.00 41.69 244 HIS A CA 1
ATOM 1950 C C . HIS A 1 244 ? -15.625 -15.790 20.117 1.00 41.69 244 HIS A C 1
ATOM 1952 O O . HIS A 1 244 ? -14.552 -16.280 20.461 1.00 41.69 244 HIS A O 1
ATOM 1958 N N . ASP A 1 245 ? -15.674 -14.713 19.330 1.00 47.41 245 ASP A N 1
ATOM 1959 C CA . ASP A 1 245 ? -14.475 -14.110 18.738 1.00 47.41 245 ASP A CA 1
ATOM 1960 C C . ASP A 1 245 ? -13.626 -13.324 19.754 1.00 47.41 245 ASP A C 1
ATOM 1962 O O . ASP A 1 245 ? -12.445 -13.103 19.504 1.00 47.41 245 ASP A O 1
ATOM 1966 N N . TYR A 1 246 ? -14.193 -12.943 20.912 1.00 43.16 246 TYR A N 1
ATOM 1967 C CA . TYR A 1 246 ? -13.463 -12.263 21.995 1.00 43.16 246 TYR A CA 1
ATOM 1968 C C . TYR A 1 246 ? -12.346 -13.123 22.554 1.00 43.16 246 TYR A C 1
ATOM 1970 O O . TYR A 1 246 ? -11.196 -12.702 22.647 1.00 43.16 246 TYR A O 1
ATOM 1978 N N . ILE A 1 247 ? -12.710 -14.352 22.905 1.00 48.44 247 ILE A N 1
ATOM 1979 C CA . ILE A 1 247 ? -11.839 -15.281 23.612 1.00 48.44 247 ILE A CA 1
ATOM 1980 C C . ILE A 1 247 ? -10.672 -15.664 22.701 1.00 48.44 247 ILE A C 1
ATOM 1982 O O . ILE A 1 247 ? -9.518 -15.584 23.113 1.00 48.44 247 ILE A O 1
ATOM 1986 N N . ASN A 1 248 ? -10.957 -15.958 21.429 1.00 51.62 248 ASN A N 1
ATOM 1987 C CA . ASN A 1 248 ? -9.933 -16.315 20.447 1.00 51.62 248 ASN A CA 1
ATOM 1988 C C . ASN A 1 248 ? -8.931 -15.180 20.179 1.00 51.62 248 ASN A C 1
ATOM 1990 O O . ASN A 1 248 ? -7.778 -15.444 19.850 1.00 51.62 248 ASN A O 1
ATOM 1994 N N . CYS A 1 249 ? -9.338 -13.921 20.325 1.00 44.88 249 CYS A N 1
ATOM 1995 C CA . CYS A 1 249 ? -8.429 -12.790 20.164 1.00 44.88 249 CYS A CA 1
ATOM 1996 C C . CYS A 1 249 ? -7.551 -12.504 21.366 1.00 44.88 249 CYS A C 1
ATOM 1998 O O . CYS A 1 249 ? -6.377 -12.198 21.183 1.00 44.88 249 CYS A O 1
ATOM 2000 N N . VAL A 1 250 ? -8.095 -12.600 22.582 1.00 50.91 250 VAL A N 1
ATOM 2001 C CA . VAL A 1 250 ? -7.278 -12.464 23.795 1.00 50.91 250 VAL A CA 1
ATOM 2002 C C . VAL A 1 250 ? -6.175 -13.522 23.788 1.00 50.91 250 VAL A C 1
ATOM 2004 O O . VAL A 1 250 ? -5.030 -13.205 24.083 1.00 50.91 250 VAL A O 1
ATOM 2007 N N . VAL A 1 251 ? -6.489 -14.744 23.346 1.00 59.47 251 VAL A N 1
ATOM 2008 C CA . VAL A 1 251 ? -5.490 -15.803 23.149 1.00 59.47 251 VAL A CA 1
ATOM 2009 C C . VAL A 1 251 ? -4.419 -15.386 22.133 1.00 59.47 251 VAL A C 1
ATOM 2011 O O . VAL A 1 251 ? -3.242 -15.444 22.465 1.00 59.47 251 VAL A O 1
ATOM 2014 N N . LYS A 1 252 ? -4.792 -14.884 20.946 1.00 54.38 252 LYS A N 1
ATOM 2015 C CA . LYS A 1 252 ? -3.820 -14.443 19.922 1.00 54.38 252 LYS A CA 1
ATOM 2016 C C . LYS A 1 252 ? -2.923 -13.284 20.366 1.00 54.38 252 LYS A C 1
ATOM 2018 O O . LYS A 1 252 ? -1.750 -13.262 20.005 1.00 54.38 252 LYS A O 1
ATOM 2023 N N . LEU A 1 253 ? -3.460 -12.323 21.119 1.00 50.66 253 LEU A N 1
ATOM 2024 C CA . LEU A 1 253 ? -2.677 -11.220 21.687 1.00 50.66 253 LEU A CA 1
ATOM 2025 C C . LEU A 1 253 ? -1.635 -11.745 22.677 1.00 50.66 253 LEU A C 1
ATOM 2027 O O . LEU A 1 253 ? -0.460 -11.411 22.566 1.00 50.66 253 LEU A O 1
ATOM 2031 N N . VAL A 1 254 ? -2.051 -12.634 23.581 1.00 58.59 254 VAL A N 1
ATOM 2032 C CA . VAL A 1 254 ? -1.148 -13.268 24.550 1.00 58.59 254 VAL A CA 1
ATOM 2033 C C . VAL A 1 254 ? -0.099 -14.135 23.847 1.00 58.59 254 VAL A C 1
ATOM 2035 O O . VAL A 1 254 ? 1.069 -14.091 24.215 1.00 58.59 254 VAL A O 1
ATOM 2038 N N . GLU A 1 255 ? -0.473 -14.886 22.809 1.00 58.06 255 GLU A N 1
ATOM 2039 C CA . GLU A 1 255 ? 0.472 -15.658 21.990 1.00 58.06 255 GLU A CA 1
ATOM 2040 C C . GLU A 1 255 ? 1.494 -14.759 21.280 1.00 58.06 255 GLU A C 1
ATOM 2042 O O . GLU A 1 255 ? 2.670 -15.111 21.221 1.00 58.06 255 GLU A O 1
ATOM 2047 N N . SER A 1 256 ? 1.073 -13.594 20.776 1.00 54.41 256 SER A N 1
ATOM 2048 C CA . SER A 1 256 ? 1.964 -12.615 20.142 1.00 54.41 256 SER A CA 1
ATOM 2049 C C . SER A 1 256 ? 2.938 -11.992 21.144 1.00 54.41 256 SER A C 1
ATOM 2051 O O . SER A 1 256 ? 4.136 -11.932 20.870 1.00 54.41 256 SER A O 1
ATOM 2053 N N . ASP A 1 257 ? 2.458 -11.593 22.326 1.00 51.94 257 ASP A N 1
ATOM 2054 C CA . ASP A 1 257 ? 3.302 -11.072 23.409 1.00 51.94 257 ASP A CA 1
ATOM 2055 C C . ASP A 1 257 ? 4.312 -12.130 23.881 1.00 51.94 257 ASP A C 1
ATOM 2057 O O . ASP A 1 257 ? 5.490 -11.833 24.090 1.00 51.94 257 ASP A O 1
ATOM 2061 N N . LEU A 1 258 ? 3.883 -13.392 23.988 1.00 55.19 258 LEU A N 1
ATOM 2062 C CA . LEU A 1 258 ? 4.756 -14.521 24.316 1.00 55.19 258 LEU A CA 1
ATOM 2063 C C . LEU A 1 258 ? 5.771 -14.815 23.207 1.00 55.19 258 LEU A C 1
ATOM 2065 O O . LEU A 1 258 ? 6.917 -15.133 23.516 1.00 55.19 258 LEU A O 1
ATOM 2069 N N . PHE A 1 259 ? 5.393 -14.695 21.933 1.00 53.56 259 PHE A N 1
ATOM 2070 C CA . PHE A 1 259 ? 6.310 -14.861 20.805 1.00 53.56 259 PHE A CA 1
ATOM 2071 C C . PHE A 1 259 ? 7.372 -13.756 20.779 1.00 53.56 259 PHE A C 1
ATOM 2073 O O . PHE A 1 259 ? 8.562 -14.052 20.652 1.00 53.56 259 PHE A O 1
ATOM 2080 N N . TYR A 1 260 ? 6.962 -12.502 20.985 1.00 46.97 260 TYR A N 1
ATOM 2081 C CA . TYR A 1 260 ? 7.866 -11.360 21.111 1.00 46.97 260 TYR A CA 1
ATOM 2082 C C . TYR A 1 260 ? 8.837 -11.556 22.286 1.00 46.97 260 TYR A C 1
ATOM 2084 O O . TYR A 1 260 ? 10.053 -11.429 22.132 1.00 46.97 260 TYR A O 1
ATOM 2092 N N . LEU A 1 261 ? 8.329 -11.968 23.452 1.00 49.41 261 LEU A N 1
ATOM 2093 C CA . LEU A 1 261 ? 9.160 -12.284 24.616 1.00 49.41 261 LEU A CA 1
ATOM 2094 C C . LEU A 1 261 ? 10.110 -13.460 24.349 1.00 49.41 261 LEU A C 1
ATOM 2096 O O . LEU A 1 261 ? 11.274 -13.378 24.727 1.00 49.41 261 LEU A O 1
ATOM 2100 N N . ALA A 1 262 ? 9.667 -14.515 23.662 1.00 53.56 262 ALA A N 1
ATOM 2101 C CA . ALA A 1 262 ? 10.489 -15.681 23.331 1.00 53.56 262 ALA A CA 1
ATOM 2102 C C . ALA A 1 262 ? 11.622 -15.365 22.338 1.00 53.56 262 ALA A C 1
ATOM 2104 O O . ALA A 1 262 ? 12.700 -15.960 22.415 1.00 53.56 262 ALA A O 1
ATOM 2105 N N . GLN A 1 263 ? 11.410 -14.427 21.410 1.00 51.03 263 GLN A N 1
ATOM 2106 C CA . GLN A 1 263 ? 12.473 -13.933 20.530 1.00 51.03 263 GLN A CA 1
ATOM 2107 C C . GLN A 1 263 ? 13.480 -13.046 21.277 1.00 51.03 263 GLN A C 1
ATOM 2109 O O . GLN A 1 263 ? 14.670 -13.069 20.960 1.00 51.03 263 GLN A O 1
ATOM 2114 N N . HIS A 1 264 ? 13.032 -12.309 22.298 1.00 44.78 264 HIS A N 1
ATOM 2115 C CA . HIS A 1 264 ? 13.891 -11.440 23.102 1.00 44.78 264 HIS A CA 1
ATOM 2116 C C . HIS A 1 264 ? 14.643 -12.161 24.236 1.00 44.78 264 HIS A C 1
ATOM 2118 O O . HIS A 1 264 ? 15.745 -11.737 24.581 1.00 44.78 264 HIS A O 1
ATOM 2124 N N . THR A 1 265 ? 14.122 -13.263 24.784 1.00 46.03 265 THR A N 1
ATOM 2125 C CA . THR A 1 265 ? 14.807 -14.049 25.831 1.00 46.03 265 THR A CA 1
ATOM 2126 C C . THR A 1 265 ? 15.924 -14.937 25.286 1.00 46.03 265 THR A C 1
ATOM 2128 O O . THR A 1 265 ? 16.912 -15.145 25.981 1.00 46.03 265 THR A O 1
ATOM 2131 N N . LYS A 1 266 ? 15.868 -15.351 24.012 1.00 45.78 266 LYS A N 1
ATOM 2132 C CA . LYS A 1 266 ? 16.969 -16.076 23.339 1.00 45.78 266 LYS A CA 1
ATOM 2133 C C . LYS A 1 266 ? 18.251 -15.257 23.116 1.00 45.78 266 LYS A C 1
ATOM 2135 O O . LYS A 1 266 ? 19.220 -15.797 22.596 1.00 45.78 266 LYS A O 1
ATOM 2140 N N . LYS A 1 267 ? 18.269 -13.967 23.471 1.00 42.16 267 LYS A N 1
ATOM 2141 C CA . LYS A 1 267 ? 19.466 -13.105 23.437 1.00 42.16 267 LYS A CA 1
ATOM 2142 C C . LYS A 1 267 ? 20.135 -12.922 24.812 1.00 42.16 267 LYS A C 1
ATOM 2144 O O . LYS A 1 267 ? 21.084 -12.149 24.901 1.00 42.16 267 LYS A O 1
ATOM 2149 N N . LEU A 1 268 ? 19.639 -13.580 25.867 1.00 42.28 268 LEU A N 1
ATOM 2150 C CA . LEU A 1 268 ? 20.140 -13.448 27.248 1.00 42.28 268 LEU A CA 1
ATOM 2151 C C . LEU A 1 268 ? 20.751 -14.740 27.830 1.00 42.28 268 LEU A C 1
ATOM 2153 O O . LEU A 1 268 ? 21.097 -14.752 29.010 1.00 42.28 268 LEU A O 1
ATOM 2157 N N . GLU A 1 269 ? 20.918 -15.785 27.018 1.00 36.25 269 GLU A N 1
ATOM 2158 C CA . GLU A 1 269 ? 21.653 -17.021 27.345 1.00 36.25 269 GLU A CA 1
ATOM 2159 C C . GLU A 1 269 ? 22.877 -17.167 26.434 1.00 36.25 269 GLU A C 1
ATOM 2161 O O . GLU A 1 269 ? 23.932 -17.613 26.939 1.00 36.25 269 GLU A O 1
#

Sequence (269 aa):
MSCKECYERERISCDSCNRCQEHCRCCIKCNERVECNRCYTCEEHCRCCEECYERISCDSCDRCQEHCQCCKECNEQIRCNRCDTCQEHCQCCKECYERISCDSCDRCQEHCRCCKECDERISCDSCERCKGHCQCCKECYERISCDSCDRCQEHCRCCKECDERISCDSCERCKGHCQCCKECDERISCDSCERCKGHCQCCKECYERISCDSCDRCQEHCRLKLLQVRKLKSPFSYIKHNLHDYINCVVKLVESDLFYLAQHTKKLE

Nearest PDB structures (foldseek):
  4e75-assembly1_B  TM=2.121E-01  e=6.865E-02  Acinetobacter baumannii
  4dn7-assembly1_B  TM=1.742E-01  e=4.446E+00  Methanosarcina mazei Go1

Mean predicted aligned error: 10.69 Å

Foldseek 3Di:
DDADAPPDADEAEEAEEQEAEDEAEGHQEAAYEYHYAEYQEYEYEHEYYQYYHYEYEYAEYQEYEYEYEEYQEYAEYYEYAYYQEYEYEYADYQEYEAEYEYAEYQYYEYEYEHYQEYAAEYEYAEYQEHEYEYELYAEYEYEYEYAEYQEYEYEYELYQEYEAEYEYAYYAEYEYEYELYQEYAHEYEYAEYAEYEYEYEQYAYYEYEYHYNYYNYYEYDYADDDDYDYDDPDDDYDDDYDDVSNVVSVVVNVVSVVVSVVVVVVVVD

Radius of gyration: 19.78 Å; Cα contacts (8 Å, |Δi|>4): 885; chains: 1; bounding box: 60×31×47 Å